Protein AF-A0A4Y8CEE2-F1 (afdb_monomer)

pLDDT: mean 83.98, std 9.26, range [46.22, 95.75]

Solvent-accessible surface area (backbone atoms only — not comparable to full-atom values): 12819 Å² total; per-residue (Å²): 62,92,46,40,30,38,37,31,45,81,50,67,65,62,49,52,54,50,45,51,55,36,42,66,66,43,27,55,68,49,82,31,72,54,92,86,67,70,72,84,79,32,76,42,40,39,34,32,55,91,75,61,50,78,82,62,57,81,79,54,93,55,35,34,31,39,72,67,84,53,85,88,42,94,45,59,50,41,51,78,80,48,69,69,61,51,50,54,51,48,37,63,49,38,46,73,76,40,98,62,72,64,80,80,79,62,79,26,42,37,37,39,41,38,68,52,67,67,60,37,51,56,53,47,61,55,49,59,74,61,48,69,57,64,47,80,39,58,48,72,71,54,51,56,53,46,64,73,77,55,45,46,43,31,36,40,36,42,36,84,63,45,66,81,45,49,68,63,50,46,53,50,50,46,53,43,37,69,77,39,41,49,37,40,30,34,35,42,35,90,62,89,86,75,93,59,89,69,53,71,47,77,44,56,87,78,47,76,67,52,51,52,51,51,46,62,71,73,42,69,84,119

Radius of gyration: 19.68 Å; Cα contacts (8 Å, |Δi|>4): 332; chains: 1; bounding box: 45×29×60 Å

Structure (mmCIF, N/CA/C/O backbone):
data_AF-A0A4Y8CEE2-F1
#
_entry.id   AF-A0A4Y8CEE2-F1
#
loop_
_atom_site.group_PDB
_atom_site.id
_atom_site.type_symbol
_atom_site.label_atom_id
_atom_site.label_alt_id
_atom_site.label_comp_id
_atom_site.label_asym_id
_atom_site.label_entity_id
_atom_site.label_seq_id
_atom_site.pdbx_PDB_ins_code
_atom_site.Cartn_x
_atom_site.Cartn_y
_atom_site.Cartn_z
_atom_site.occupancy
_atom_site.B_iso_or_equiv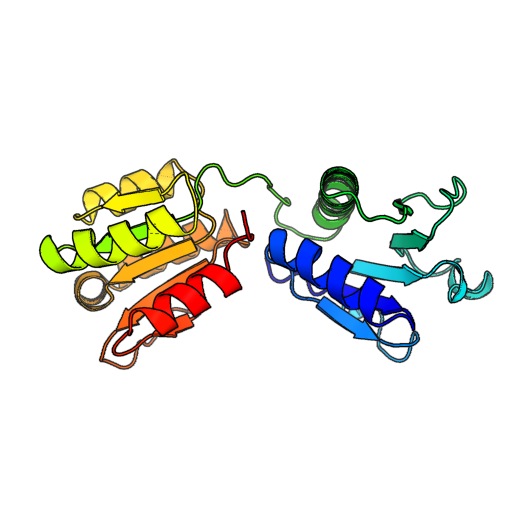
_atom_site.auth_seq_id
_atom_site.auth_comp_id
_atom_site.auth_asym_id
_atom_site.auth_atom_id
_atom_site.pdbx_PDB_model_num
ATOM 1 N N . PHE A 1 1 ? -4.029 0.197 -3.784 1.00 53.50 1 PHE A N 1
ATOM 2 C CA . PHE A 1 1 ? -3.940 0.382 -5.225 1.00 53.50 1 PHE A CA 1
ATOM 3 C C . PHE A 1 1 ? -3.221 -0.869 -5.577 1.00 53.50 1 PHE A C 1
ATOM 5 O O . PHE A 1 1 ? -2.096 -1.011 -5.126 1.00 53.50 1 PHE A O 1
ATOM 12 N N . GLU A 1 2 ? -3.891 -1.835 -6.175 1.00 58.94 2 GLU A N 1
ATOM 13 C CA . GLU A 1 2 ? -3.204 -3.071 -6.535 1.00 58.94 2 GLU A CA 1
ATOM 14 C C . GLU A 1 2 ? -2.571 -2.863 -7.907 1.00 58.94 2 GLU A C 1
ATOM 16 O O . GLU A 1 2 ? -2.932 -3.523 -8.871 1.00 58.94 2 GLU A O 1
ATOM 21 N N . ALA A 1 3 ? -1.663 -1.882 -8.023 1.00 73.12 3 ALA A N 1
ATOM 22 C CA . ALA A 1 3 ? -0.752 -1.932 -9.154 1.00 73.12 3 ALA A CA 1
ATOM 23 C C . ALA A 1 3 ? 0.302 -2.973 -8.850 1.00 73.12 3 ALA A C 1
ATOM 25 O O . ALA A 1 3 ? 1.091 -2.830 -7.918 1.00 73.12 3 ALA A O 1
ATOM 26 N N . SER A 1 4 ? 0.302 -3.991 -9.687 1.00 82.62 4 SER A N 1
ATOM 27 C CA . SER A 1 4 ? 1.410 -4.904 -9.868 1.00 82.62 4 SER A CA 1
ATOM 28 C C . SER A 1 4 ? 2.478 -4.234 -10.733 1.00 82.62 4 SER A C 1
ATOM 30 O O . SER A 1 4 ? 2.187 -3.688 -11.803 1.00 82.62 4 SER A O 1
ATOM 32 N N . VAL A 1 5 ? 3.728 -4.279 -10.278 1.00 90.88 5 VAL A N 1
ATOM 33 C CA . VAL A 1 5 ? 4.877 -3.781 -11.042 1.00 90.88 5 VAL A CA 1
ATOM 34 C C . VAL A 1 5 ? 5.891 -4.889 -11.275 1.00 90.88 5 VAL A C 1
ATOM 36 O O . VAL A 1 5 ? 6.297 -5.567 -10.337 1.00 90.88 5 VAL A O 1
ATOM 39 N N . ALA A 1 6 ? 6.357 -5.046 -12.511 1.00 94.12 6 ALA A N 1
ATOM 40 C CA . ALA A 1 6 ? 7.509 -5.894 -12.798 1.00 94.12 6 ALA A CA 1
ATOM 41 C C . ALA A 1 6 ? 8.791 -5.055 -12.841 1.00 94.12 6 ALA A C 1
ATOM 43 O O . ALA A 1 6 ? 8.820 -3.971 -13.427 1.00 94.12 6 ALA A O 1
ATOM 44 N N . ILE A 1 7 ? 9.870 -5.572 -12.257 1.00 95.75 7 ILE A N 1
ATOM 45 C CA . ILE A 1 7 ? 11.218 -5.010 -12.364 1.00 95.75 7 ILE A CA 1
ATOM 46 C C . ILE A 1 7 ? 12.087 -6.010 -13.120 1.00 95.75 7 ILE A C 1
ATOM 48 O O . ILE A 1 7 ? 12.342 -7.108 -12.638 1.00 95.75 7 ILE A O 1
ATOM 52 N N . VAL A 1 8 ? 12.561 -5.629 -14.301 1.00 94.81 8 VAL A N 1
ATOM 53 C CA . VAL A 1 8 ? 13.426 -6.443 -15.155 1.00 94.81 8 VAL A CA 1
ATOM 54 C C . VAL A 1 8 ? 14.858 -5.937 -15.050 1.00 94.81 8 VAL A C 1
ATOM 56 O O . VAL A 1 8 ? 15.252 -4.971 -15.712 1.00 94.81 8 VAL A O 1
ATOM 59 N N . ASN A 1 9 ? 15.637 -6.588 -14.190 1.00 93.19 9 ASN A N 1
ATOM 60 C CA . ASN A 1 9 ? 17.033 -6.256 -13.931 1.00 93.19 9 ASN A CA 1
ATOM 61 C C . ASN A 1 9 ? 17.799 -7.478 -13.422 1.00 93.19 9 ASN A C 1
ATOM 63 O O . ASN A 1 9 ? 17.280 -8.274 -12.637 1.00 93.19 9 ASN A O 1
ATOM 67 N N . ASN A 1 10 ? 19.064 -7.584 -13.813 1.00 91.69 10 ASN A N 1
ATOM 68 C CA . ASN A 1 10 ? 19.964 -8.625 -13.330 1.00 91.69 10 ASN A CA 1
ATOM 69 C C . ASN A 1 10 ? 20.786 -8.203 -12.098 1.00 91.69 10 ASN A C 1
ATOM 71 O O . ASN A 1 10 ? 21.485 -9.046 -11.543 1.00 91.69 10 ASN A O 1
ATOM 75 N N . ASP A 1 11 ? 20.694 -6.942 -11.668 1.00 93.50 11 ASP A N 1
ATOM 76 C CA . ASP A 1 11 ? 21.342 -6.429 -10.459 1.00 93.50 11 ASP A CA 1
ATOM 77 C C . ASP A 1 11 ? 20.394 -6.497 -9.245 1.00 93.50 11 ASP A C 1
ATOM 79 O O . ASP A 1 11 ? 19.361 -5.824 -9.193 1.00 93.50 11 ASP A O 1
ATOM 83 N N . GLU A 1 12 ? 20.740 -7.331 -8.260 1.00 90.75 12 GLU A N 1
ATOM 84 C CA . GLU A 1 12 ? 19.928 -7.560 -7.056 1.00 90.75 12 GLU A CA 1
ATOM 85 C C . GLU A 1 12 ? 19.844 -6.334 -6.138 1.00 90.75 12 GLU A C 1
ATOM 87 O O . GLU A 1 12 ? 18.808 -6.110 -5.508 1.00 90.75 12 GLU A O 1
ATOM 92 N N . LEU A 1 13 ? 20.900 -5.517 -6.074 1.00 91.38 13 LEU A N 1
ATOM 93 C CA . LEU A 1 13 ? 20.919 -4.328 -5.227 1.00 91.38 13 LEU A CA 1
ATOM 94 C C . LEU A 1 13 ? 20.018 -3.243 -5.816 1.00 91.38 13 LEU A C 1
ATOM 96 O O . LEU A 1 13 ? 19.210 -2.655 -5.101 1.00 91.38 13 LEU A O 1
ATOM 100 N N . GLU A 1 14 ? 20.121 -2.997 -7.121 1.00 93.38 14 GLU A N 1
ATOM 101 C CA . GLU A 1 14 ? 19.227 -2.069 -7.815 1.00 93.38 14 GLU A CA 1
ATOM 102 C C . GLU A 1 14 ? 17.760 -2.527 -7.707 1.00 93.38 14 GLU A C 1
ATOM 104 O O . GLU A 1 14 ? 16.885 -1.704 -7.430 1.00 93.38 14 GLU A O 1
ATOM 109 N N . ASN A 1 15 ? 17.490 -3.833 -7.839 1.00 91.88 15 ASN A N 1
ATOM 110 C CA . ASN A 1 15 ? 16.158 -4.409 -7.616 1.00 91.88 15 ASN A CA 1
ATOM 111 C C . ASN A 1 15 ? 15.628 -4.109 -6.216 1.00 91.88 15 ASN A C 1
ATOM 113 O O . ASN A 1 15 ? 14.522 -3.591 -6.069 1.00 91.88 15 ASN A O 1
ATOM 117 N N . PHE A 1 16 ? 16.430 -4.389 -5.187 1.00 87.44 16 PHE A N 1
ATOM 118 C CA . PHE A 1 16 ? 16.059 -4.120 -3.803 1.00 87.44 16 PHE A CA 1
ATOM 119 C C . PHE A 1 16 ? 15.777 -2.631 -3.563 1.00 87.44 16 PHE A C 1
ATOM 121 O O . PHE A 1 16 ? 14.795 -2.283 -2.906 1.00 87.44 16 PHE A O 1
ATOM 128 N N . LEU A 1 17 ? 16.606 -1.733 -4.101 1.00 90.06 17 LEU A N 1
ATOM 129 C CA . LEU A 1 17 ? 16.419 -0.290 -3.945 1.00 90.06 17 LEU A CA 1
ATOM 130 C C . LEU A 1 17 ? 15.114 0.191 -4.592 1.00 90.06 17 LEU A C 1
ATOM 132 O O . LEU A 1 17 ? 14.348 0.913 -3.953 1.00 90.06 17 LEU A O 1
ATOM 136 N N . LEU A 1 18 ? 14.834 -0.233 -5.827 1.00 92.88 18 LEU A N 1
ATOM 137 C CA . LEU A 1 18 ? 13.609 0.156 -6.523 1.00 92.88 18 LEU A CA 1
ATOM 138 C C . LEU A 1 18 ? 12.364 -0.453 -5.871 1.00 92.88 18 LEU A C 1
ATOM 140 O O . LEU A 1 18 ? 11.386 0.259 -5.665 1.00 92.88 18 LEU A O 1
ATOM 144 N N . ALA A 1 19 ? 12.407 -1.728 -5.482 1.00 88.19 19 ALA A N 1
ATOM 145 C CA . ALA A 1 19 ? 11.302 -2.387 -4.788 1.00 88.19 19 ALA A CA 1
ATOM 146 C C . ALA A 1 19 ? 10.960 -1.688 -3.462 1.00 88.19 19 ALA A C 1
ATOM 148 O O . ALA A 1 19 ? 9.787 -1.475 -3.157 1.00 88.19 19 ALA A O 1
ATOM 149 N N . ASN A 1 20 ? 11.969 -1.252 -2.698 1.00 81.69 20 ASN A N 1
ATOM 150 C CA . ASN A 1 20 ? 11.743 -0.466 -1.482 1.00 81.69 20 ASN A CA 1
ATOM 151 C C . ASN A 1 20 ? 11.099 0.891 -1.777 1.00 81.69 20 ASN A C 1
ATOM 153 O O . ASN A 1 20 ? 10.208 1.324 -1.047 1.00 81.69 20 ASN A O 1
ATOM 157 N N . LEU A 1 21 ? 11.526 1.568 -2.844 1.00 85.06 21 LEU A N 1
ATOM 158 C CA . LEU A 1 21 ? 10.919 2.833 -3.247 1.00 85.06 21 LEU A CA 1
ATOM 159 C C . LEU A 1 21 ? 9.485 2.643 -3.758 1.00 85.06 21 LEU A C 1
ATOM 161 O O . LEU A 1 21 ? 8.624 3.451 -3.447 1.00 85.06 21 LEU A O 1
ATOM 165 N N . LEU A 1 22 ? 9.180 1.571 -4.486 1.00 86.12 22 LEU A N 1
ATOM 166 C CA . LEU A 1 22 ? 7.808 1.257 -4.897 1.00 86.12 22 LEU A CA 1
ATOM 167 C C . LEU A 1 22 ? 6.925 0.906 -3.691 1.00 86.12 22 LEU A C 1
ATOM 169 O O . LEU A 1 22 ? 5.801 1.397 -3.591 1.00 86.12 22 LEU A O 1
ATOM 173 N N . SER A 1 23 ? 7.467 0.176 -2.714 1.00 76.88 23 SER A N 1
ATOM 174 C CA . SER A 1 23 ? 6.804 -0.073 -1.429 1.00 76.88 23 SER A CA 1
ATOM 175 C C . SER A 1 23 ? 6.548 1.226 -0.650 1.00 76.88 23 SER A C 1
ATOM 177 O O . SER A 1 23 ? 5.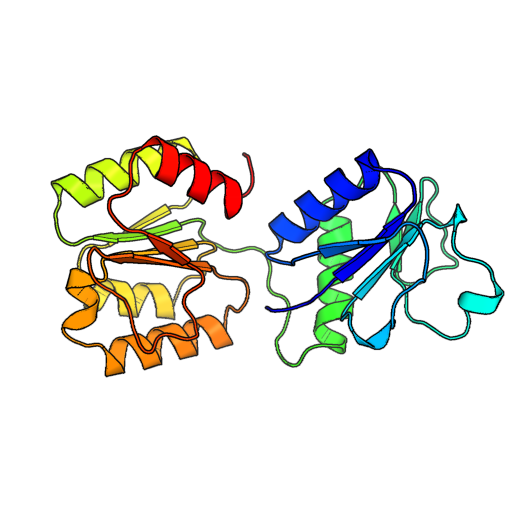495 1.386 -0.027 1.00 76.88 23 SER A O 1
ATOM 179 N N . TYR A 1 24 ? 7.421 2.241 -0.776 1.00 72.94 24 TYR A N 1
ATOM 180 C CA . TYR A 1 24 ? 7.115 3.589 -0.278 1.00 72.94 24 TYR A CA 1
ATOM 181 C C . TYR A 1 24 ? 5.778 4.101 -0.842 1.00 72.94 24 TYR A C 1
ATOM 183 O O . TYR A 1 24 ? 5.037 4.773 -0.132 1.00 72.94 24 TYR A O 1
ATOM 191 N N . PHE A 1 25 ? 5.424 3.761 -2.071 1.00 76.12 25 PHE A N 1
ATOM 192 C CA . PHE A 1 25 ? 4.168 4.163 -2.697 1.00 76.12 25 PHE A CA 1
ATOM 193 C C . PHE A 1 25 ? 3.031 3.141 -2.520 1.00 76.12 25 PHE A C 1
ATOM 195 O O . PHE A 1 25 ? 1.971 3.295 -3.124 1.00 76.12 25 PHE A O 1
ATOM 202 N N . GLY A 1 26 ? 3.222 2.114 -1.681 1.00 70.56 26 GLY A N 1
ATOM 203 C CA . GLY A 1 26 ? 2.242 1.046 -1.469 1.00 70.56 26 GLY A CA 1
ATOM 204 C C . GLY A 1 26 ? 2.026 0.186 -2.716 1.00 70.56 26 GLY A C 1
ATOM 205 O O . GLY A 1 26 ? 0.917 -0.292 -2.941 1.00 70.56 26 GLY A O 1
ATOM 206 N N . ILE A 1 27 ? 3.058 0.062 -3.555 1.00 80.38 27 ILE A N 1
ATOM 207 C CA . ILE A 1 27 ? 3.050 -0.709 -4.798 1.00 80.38 27 ILE A CA 1
ATOM 208 C C . ILE A 1 27 ? 3.899 -1.962 -4.592 1.00 80.38 27 ILE A C 1
ATOM 210 O O . ILE A 1 27 ? 5.089 -1.871 -4.278 1.00 80.38 27 ILE A O 1
ATOM 214 N N . GLU A 1 28 ? 3.293 -3.128 -4.794 1.00 80.62 28 GLU A N 1
ATOM 215 C CA . GLU A 1 28 ? 4.017 -4.395 -4.792 1.00 80.62 28 GLU A CA 1
ATOM 216 C C . GLU A 1 28 ? 4.752 -4.597 -6.116 1.00 80.62 28 GLU A C 1
ATOM 218 O O . GLU A 1 28 ? 4.279 -4.215 -7.191 1.00 80.62 28 GLU A O 1
ATOM 223 N N . SER A 1 29 ? 5.939 -5.199 -6.038 1.00 89.00 29 SER A N 1
ATOM 224 C CA . SER A 1 29 ? 6.763 -5.441 -7.216 1.00 89.00 29 SER A CA 1
ATOM 225 C C . SER A 1 29 ? 7.319 -6.856 -7.260 1.00 89.00 29 SER A C 1
ATOM 227 O O . SER A 1 29 ? 7.634 -7.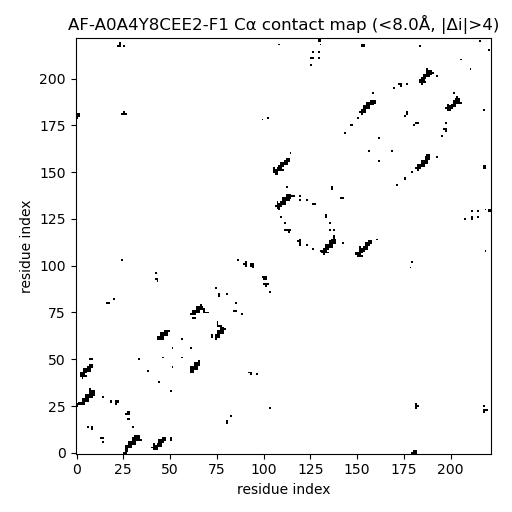455 -6.233 1.00 89.00 29 SER A O 1
ATOM 229 N N . THR A 1 30 ? 7.454 -7.385 -8.473 1.00 92.88 30 THR A N 1
ATOM 230 C CA . THR A 1 30 ? 8.049 -8.692 -8.756 1.00 92.88 30 THR A CA 1
ATOM 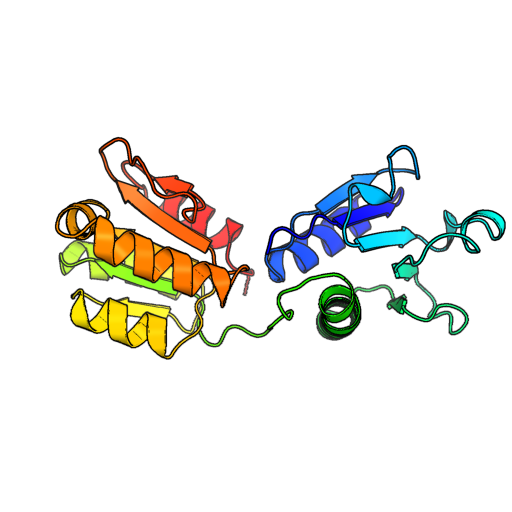231 C C . THR A 1 30 ? 9.295 -8.502 -9.611 1.00 92.88 30 THR A C 1
ATOM 233 O O . THR A 1 30 ? 9.265 -7.804 -10.623 1.00 92.88 30 THR A O 1
ATOM 236 N N . CYS A 1 31 ? 10.410 -9.104 -9.199 1.00 93.06 31 CYS A N 1
ATOM 237 C CA . CYS A 1 31 ? 11.689 -8.967 -9.891 1.00 93.06 31 CYS A CA 1
ATOM 238 C C . CYS A 1 31 ? 11.929 -10.141 -10.845 1.00 93.06 31 CYS A C 1
ATOM 240 O O . CYS A 1 31 ? 11.826 -11.302 -10.454 1.00 93.06 31 CYS A O 1
ATOM 242 N N . PHE A 1 32 ? 12.336 -9.831 -12.072 1.00 93.69 32 PHE A N 1
ATOM 243 C CA . PHE A 1 32 ? 12.700 -10.786 -13.109 1.00 93.69 32 PHE A CA 1
ATOM 244 C C . PHE A 1 32 ? 14.081 -10.448 -13.671 1.00 93.69 32 PHE A C 1
ATOM 246 O O . PHE A 1 32 ? 14.462 -9.285 -13.788 1.00 93.69 32 PHE A O 1
ATOM 253 N N . LYS A 1 33 ? 14.837 -11.468 -14.083 1.00 90.19 33 LYS A N 1
ATOM 254 C CA . LYS A 1 33 ? 16.143 -11.261 -14.738 1.00 90.19 33 LYS A CA 1
ATOM 255 C C . LYS A 1 33 ? 16.005 -10.872 -16.217 1.00 90.19 33 LYS A C 1
ATOM 257 O O . LYS A 1 33 ? 16.938 -10.325 -16.795 1.00 90.19 33 LYS A O 1
ATOM 262 N N . ASN A 1 34 ? 14.867 -11.189 -16.833 1.00 88.06 34 ASN A N 1
ATOM 263 C CA . ASN A 1 34 ? 14.542 -10.967 -18.242 1.00 88.06 34 ASN A CA 1
ATOM 264 C C . ASN A 1 34 ? 13.010 -10.935 -18.440 1.00 88.06 34 ASN A C 1
ATOM 266 O O . ASN A 1 34 ? 12.255 -11.159 -17.497 1.00 88.06 34 ASN A O 1
ATOM 270 N N . LEU A 1 35 ? 12.551 -10.674 -19.668 1.00 86.62 35 LEU A N 1
ATOM 271 C CA . LEU A 1 35 ? 11.130 -10.693 -20.049 1.00 86.62 35 LEU A CA 1
ATOM 272 C C . LEU A 1 35 ? 10.622 -12.136 -20.243 1.00 86.62 35 LEU A C 1
ATOM 274 O O . LEU A 1 35 ? 10.355 -12.563 -21.362 1.00 86.62 35 LEU A O 1
ATOM 278 N N . SER A 1 36 ? 10.556 -12.909 -19.159 1.00 85.56 36 SER A N 1
ATOM 279 C CA . SER A 1 36 ? 10.077 -14.306 -19.132 1.00 85.56 36 SER A CA 1
ATOM 280 C C . SER A 1 36 ? 8.647 -14.453 -18.590 1.00 85.56 36 SER A C 1
ATOM 282 O O . SER A 1 36 ? 8.277 -15.511 -18.088 1.00 85.56 36 SER A O 1
ATOM 284 N N . PHE A 1 37 ? 7.847 -13.394 -18.684 1.00 87.25 37 PHE A N 1
ATOM 285 C CA . PHE A 1 37 ? 6.488 -13.298 -18.149 1.00 87.25 37 PHE A CA 1
ATOM 286 C C . PHE A 1 37 ? 5.563 -12.607 -19.157 1.00 87.25 37 PHE A C 1
ATOM 288 O O . PHE A 1 37 ? 6.045 -11.980 -20.107 1.00 87.25 37 PHE A O 1
ATOM 295 N N . ASP A 1 38 ? 4.247 -12.706 -18.950 1.00 85.81 38 ASP A N 1
ATOM 296 C CA . ASP A 1 38 ? 3.291 -11.923 -19.730 1.00 85.81 38 ASP A CA 1
ATOM 297 C C . ASP A 1 38 ? 3.284 -10.479 -19.220 1.00 85.81 38 ASP A C 1
ATOM 299 O O . ASP A 1 38 ? 2.933 -10.177 -18.082 1.00 85.81 38 ASP A O 1
ATOM 303 N N . VAL A 1 39 ? 3.710 -9.565 -20.083 1.00 85.19 39 VAL A N 1
ATOM 304 C CA . VAL A 1 39 ? 3.760 -8.129 -19.799 1.00 85.19 39 VAL A CA 1
ATOM 305 C C . VAL A 1 39 ? 2.399 -7.534 -19.423 1.00 85.19 39 VAL A C 1
ATOM 307 O O . VAL A 1 39 ? 2.368 -6.507 -18.753 1.00 85.19 39 VAL A O 1
ATOM 310 N N . ASN A 1 40 ? 1.291 -8.165 -19.821 1.00 85.19 40 ASN A N 1
ATOM 311 C CA . ASN A 1 40 ? -0.058 -7.693 -19.512 1.00 85.19 40 ASN A CA 1
ATOM 312 C C . A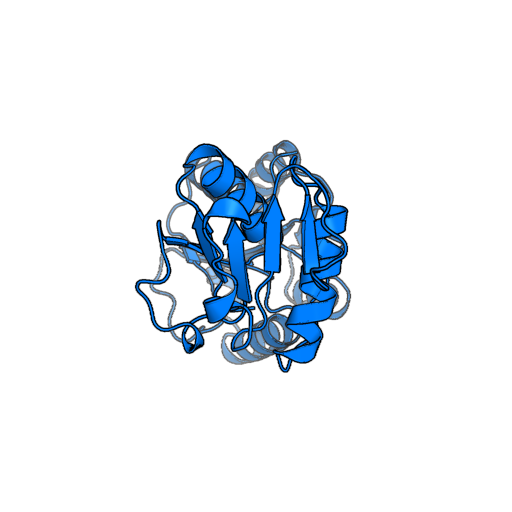SN A 1 40 ? -0.507 -8.032 -18.081 1.00 85.19 40 ASN A C 1
ATOM 314 O O . ASN A 1 40 ? -1.494 -7.467 -17.614 1.00 85.19 40 ASN A O 1
ATOM 318 N N . ASP A 1 41 ? 0.225 -8.894 -17.365 1.00 87.12 41 ASP A N 1
ATOM 319 C CA . ASP A 1 41 ? -0.044 -9.212 -15.952 1.00 87.12 41 ASP A CA 1
ATOM 320 C C . ASP A 1 41 ? 0.338 -8.052 -15.009 1.00 87.12 41 ASP A C 1
ATOM 322 O O . ASP A 1 41 ? 0.002 -8.037 -13.817 1.00 87.12 41 ASP A O 1
ATOM 326 N N . PHE A 1 42 ? 1.063 -7.062 -15.533 1.00 88.44 42 PHE A N 1
ATOM 327 C CA . PHE A 1 42 ? 1.610 -5.952 -14.770 1.00 88.44 42 PHE A CA 1
ATOM 328 C C . PHE A 1 42 ? 1.101 -4.612 -15.284 1.00 88.44 42 PHE A C 1
ATOM 330 O O . PHE A 1 42 ? 1.025 -4.360 -16.482 1.00 88.44 42 PHE A O 1
ATOM 337 N N . HIS A 1 43 ? 0.809 -3.707 -14.352 1.00 87.94 43 HIS A N 1
ATOM 338 C CA . HIS A 1 43 ? 0.380 -2.351 -14.683 1.00 87.94 43 HIS A CA 1
ATOM 339 C C . HIS A 1 43 ? 1.548 -1.501 -15.180 1.00 87.94 43 HIS A C 1
ATOM 341 O O . HIS A 1 43 ? 1.376 -0.656 -16.055 1.00 87.94 43 HIS A O 1
ATOM 347 N N . LEU A 1 44 ? 2.737 -1.706 -14.602 1.00 91.31 44 LEU A N 1
ATOM 348 C CA . LEU A 1 44 ? 3.972 -1.042 -15.009 1.00 91.31 44 LEU A CA 1
ATOM 349 C C . LEU A 1 44 ? 5.117 -2.043 -15.077 1.00 91.31 44 LEU A C 1
ATOM 351 O O . LEU A 1 44 ? 5.199 -2.979 -14.281 1.00 91.31 44 LEU A O 1
ATOM 355 N N . ILE A 1 45 ? 6.054 -1.783 -15.982 1.00 93.12 45 ILE A N 1
ATOM 356 C CA . ILE A 1 45 ? 7.259 -2.591 -16.138 1.00 93.12 45 ILE A CA 1
ATOM 357 C C . ILE A 1 45 ? 8.460 -1.654 -16.169 1.00 93.12 45 ILE A C 1
ATOM 359 O O . ILE A 1 45 ? 8.596 -0.829 -17.075 1.00 93.12 45 ILE A O 1
ATOM 363 N N . PHE A 1 46 ? 9.327 -1.794 -15.169 1.00 94.50 46 PHE A N 1
ATOM 364 C CA . PHE A 1 46 ? 10.645 -1.176 -15.140 1.00 94.50 46 PHE A CA 1
ATOM 365 C C . PHE A 1 46 ? 11.640 -2.118 -15.804 1.00 94.50 46 PHE A C 1
ATOM 367 O O . PHE A 1 46 ? 11.684 -3.296 -15.464 1.00 94.50 46 PHE A O 1
ATOM 374 N N . ILE A 1 47 ? 12.463 -1.625 -16.724 1.00 93.38 47 ILE A N 1
ATOM 375 C CA . ILE A 1 47 ? 13.471 -2.444 -17.403 1.00 93.38 47 ILE A CA 1
ATOM 376 C C . ILE A 1 47 ? 14.815 -1.736 -17.462 1.00 93.38 47 ILE A C 1
ATOM 378 O O . ILE A 1 47 ? 14.907 -0.552 -17.797 1.00 93.38 47 ILE A O 1
ATOM 382 N N . LYS A 1 48 ? 15.881 -2.471 -17.140 1.00 92.69 48 LYS A N 1
ATOM 383 C CA . LYS A 1 48 ? 17.247 -1.969 -17.264 1.00 92.69 48 LYS A CA 1
ATOM 384 C C . LYS A 1 48 ? 17.576 -1.685 -18.730 1.00 92.69 48 LYS A C 1
ATOM 386 O O . LYS A 1 48 ? 17.413 -2.554 -19.586 1.00 92.69 48 LYS A O 1
ATOM 391 N N . ASP A 1 49 ? 18.107 -0.498 -18.998 1.00 88.31 49 ASP A N 1
ATOM 392 C CA . ASP A 1 49 ? 18.551 -0.037 -20.317 1.00 88.31 49 ASP A CA 1
ATOM 393 C C . ASP A 1 49 ? 19.413 -1.064 -21.069 1.00 88.31 49 ASP A C 1
ATOM 395 O O . ASP A 1 49 ? 19.198 -1.300 -22.253 1.00 88.31 49 ASP A O 1
ATOM 399 N N . LYS A 1 50 ? 20.334 -1.732 -20.371 1.00 86.38 50 LYS A N 1
ATOM 400 C CA . LYS A 1 50 ? 21.219 -2.768 -20.928 1.00 86.38 50 LYS A CA 1
ATOM 401 C C . LYS A 1 50 ? 20.522 -4.072 -21.328 1.00 86.38 50 LYS A C 1
ATOM 403 O O . LYS A 1 50 ? 21.109 -4.851 -22.071 1.00 86.38 50 LYS A O 1
ATOM 408 N N . ILE A 1 51 ? 19.332 -4.347 -20.797 1.00 84.75 51 ILE A N 1
ATOM 409 C CA . ILE A 1 51 ? 18.552 -5.561 -21.097 1.00 84.75 51 ILE A CA 1
ATOM 410 C C . ILE A 1 51 ? 17.597 -5.305 -22.271 1.00 84.75 51 ILE A C 1
ATOM 412 O O . ILE A 1 51 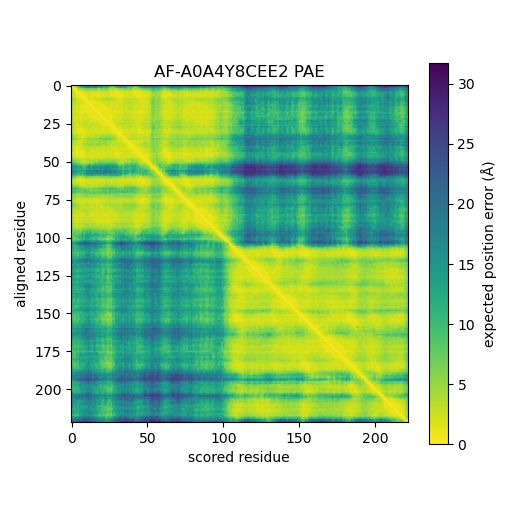? 17.196 -6.232 -22.976 1.00 84.75 51 ILE A O 1
ATOM 416 N N . LEU A 1 52 ? 17.231 -4.043 -22.495 1.00 81.12 52 LEU A N 1
ATOM 417 C CA . LEU A 1 52 ? 16.274 -3.662 -23.517 1.00 81.12 52 LEU A CA 1
ATOM 418 C C . LEU A 1 52 ? 16.918 -3.654 -24.913 1.00 81.12 52 LEU A C 1
ATOM 420 O O . LEU A 1 52 ? 17.654 -2.738 -25.273 1.00 81.12 52 LEU A O 1
ATOM 424 N N . ASN A 1 53 ? 16.573 -4.645 -25.734 1.00 70.38 53 ASN A N 1
ATOM 425 C CA . ASN A 1 53 ? 16.918 -4.659 -27.158 1.00 70.38 53 ASN A CA 1
ATOM 426 C C . ASN A 1 53 ? 15.969 -3.756 -27.971 1.00 70.38 53 ASN A C 1
ATOM 428 O O . ASN A 1 53 ? 14.772 -3.684 -27.688 1.00 70.38 53 ASN A O 1
ATOM 432 N N . GLU A 1 54 ? 16.463 -3.125 -29.043 1.00 60.97 54 GLU A N 1
ATOM 433 C CA . GLU A 1 54 ? 15.676 -2.194 -29.878 1.00 60.97 54 GLU A CA 1
ATOM 434 C C . GLU A 1 54 ? 14.396 -2.811 -30.470 1.00 60.97 54 GLU A C 1
ATOM 436 O O . GLU A 1 54 ? 13.385 -2.126 -30.605 1.00 60.97 54 GLU A O 1
ATOM 441 N N . ASN A 1 55 ? 14.400 -4.115 -30.765 1.00 55.78 55 ASN A N 1
ATOM 442 C CA . ASN A 1 55 ? 13.231 -4.818 -31.311 1.00 55.78 55 ASN A CA 1
ATOM 443 C C . ASN A 1 55 ? 12.085 -4.967 -30.298 1.00 55.78 55 ASN A C 1
ATOM 445 O O . ASN A 1 55 ? 10.921 -4.974 -30.682 1.00 55.78 55 ASN A O 1
ATOM 449 N N . VAL A 1 56 ? 12.405 -5.054 -29.007 1.00 64.31 56 VAL A N 1
ATOM 450 C CA . VAL A 1 56 ? 11.425 -5.168 -27.915 1.00 64.31 56 VAL A CA 1
ATOM 451 C C . VAL A 1 56 ? 10.762 -3.809 -27.634 1.00 64.31 56 VAL A C 1
ATOM 453 O O . VAL A 1 56 ? 9.597 -3.729 -27.253 1.00 64.31 56 VAL A O 1
ATOM 456 N N . LYS A 1 57 ? 11.499 -2.728 -27.893 1.00 60.22 57 LYS A N 1
ATOM 457 C CA . LYS A 1 57 ? 11.141 -1.334 -27.610 1.00 60.22 57 LYS A CA 1
ATOM 458 C C . LYS A 1 57 ? 9.937 -0.813 -28.401 1.00 60.22 57 LYS A C 1
ATOM 460 O O . LYS A 1 57 ? 9.274 0.108 -27.946 1.00 60.22 57 LYS A O 1
ATOM 465 N N . LYS A 1 58 ? 9.655 -1.375 -29.582 1.00 57.50 58 LYS A N 1
ATOM 466 C CA . LYS A 1 58 ? 8.572 -0.894 -30.463 1.00 57.50 58 LYS A CA 1
ATOM 467 C C . LYS A 1 58 ? 7.170 -1.305 -30.013 1.00 57.50 58 LYS A C 1
ATOM 469 O O . LYS A 1 58 ? 6.207 -0.709 -30.480 1.00 57.50 58 LYS A O 1
ATOM 474 N N . ASN A 1 59 ? 7.061 -2.292 -29.125 1.00 61.84 59 ASN A N 1
ATOM 475 C CA . ASN A 1 59 ? 5.780 -2.931 -28.829 1.00 61.84 59 ASN A CA 1
ATOM 476 C C . ASN A 1 59 ? 5.258 -2.650 -27.416 1.00 61.84 59 ASN A C 1
ATOM 478 O O . ASN A 1 59 ? 4.099 -2.954 -27.150 1.00 61.84 59 ASN A O 1
ATOM 482 N N . TYR A 1 60 ? 6.072 -2.079 -26.522 1.00 69.62 60 TYR A N 1
ATOM 483 C CA . TYR A 1 60 ? 5.713 -1.959 -25.110 1.00 69.62 60 TYR A CA 1
ATOM 484 C C . TYR A 1 60 ? 6.108 -0.620 -24.494 1.00 69.62 60 TYR A C 1
ATOM 486 O O . TYR A 1 60 ? 7.192 -0.090 -24.735 1.00 69.62 60 TYR A O 1
ATOM 494 N N . ASP A 1 61 ? 5.226 -0.112 -23.637 1.00 80.75 61 ASP A N 1
ATOM 495 C CA . ASP A 1 61 ? 5.340 1.191 -22.987 1.00 80.75 61 ASP A CA 1
ATOM 496 C C . ASP A 1 61 ? 6.106 1.112 -21.648 1.00 80.75 61 ASP A C 1
ATOM 498 O O . ASP A 1 61 ? 5.593 1.418 -20.567 1.00 80.75 61 ASP A O 1
ATOM 502 N N . PHE A 1 62 ? 7.356 0.649 -21.707 1.00 89.50 62 PHE A N 1
ATOM 503 C CA . PHE A 1 62 ? 8.186 0.418 -20.522 1.00 89.50 62 PHE A CA 1
ATOM 504 C C . PHE A 1 62 ? 8.713 1.699 -19.865 1.00 89.50 62 PHE A C 1
ATOM 506 O O . PHE A 1 62 ? 8.941 2.718 -20.516 1.00 89.50 62 PHE A O 1
ATOM 513 N N . ILE A 1 63 ? 8.989 1.611 -18.561 1.00 92.69 63 ILE A N 1
ATOM 514 C CA . ILE A 1 63 ? 9.792 2.594 -17.831 1.00 92.69 63 ILE A CA 1
ATOM 515 C C . ILE A 1 63 ? 11.239 2.110 -17.860 1.00 92.69 63 ILE A C 1
ATOM 517 O O . ILE A 1 63 ? 11.570 1.060 -17.310 1.00 92.69 63 ILE A O 1
ATOM 521 N N . VAL A 1 64 ? 12.121 2.856 -18.510 1.00 92.38 64 VAL A N 1
ATOM 522 C CA . VAL A 1 64 ? 13.518 2.436 -18.662 1.00 92.38 64 VAL A CA 1
ATOM 523 C C . VAL A 1 64 ? 14.352 2.998 -17.525 1.00 92.38 64 VAL A C 1
ATOM 525 O O . VAL A 1 64 ? 14.177 4.147 -17.137 1.00 92.38 64 VAL A O 1
ATOM 528 N N . MET A 1 65 ? 15.270 2.203 -16.983 1.00 93.62 65 MET A N 1
ATOM 529 C CA . MET A 1 65 ? 16.175 2.649 -15.926 1.00 93.62 65 MET A CA 1
ATOM 530 C C . MET A 1 65 ? 17.640 2.423 -16.281 1.00 93.62 65 MET A C 1
ATOM 532 O O . MET A 1 65 ? 17.995 1.417 -16.892 1.00 93.62 65 MET A O 1
ATOM 536 N N . GLY A 1 66 ? 18.511 3.347 -15.878 1.00 91.44 66 GLY A N 1
ATOM 537 C CA . GLY A 1 66 ? 19.929 3.305 -16.232 1.00 91.44 66 GLY A CA 1
ATOM 538 C C . GLY A 1 66 ? 20.745 4.413 -15.575 1.00 91.44 66 GLY A C 1
ATOM 539 O O . GLY A 1 66 ? 20.206 5.308 -14.934 1.00 91.44 66 GLY A O 1
ATOM 540 N N . ARG A 1 67 ? 22.075 4.350 -15.705 1.00 89.12 67 ARG A N 1
ATOM 541 C CA . ARG A 1 67 ? 22.985 5.326 -15.063 1.00 89.12 67 ARG A CA 1
ATOM 542 C C . ARG A 1 67 ? 23.018 6.675 -15.767 1.00 89.12 67 ARG A C 1
ATOM 544 O O . ARG A 1 67 ? 23.206 7.700 -15.127 1.00 89.12 67 ARG A O 1
ATOM 551 N N . HIS A 1 68 ? 22.869 6.671 -17.085 1.00 85.88 68 HIS A N 1
ATOM 552 C CA . HIS A 1 68 ? 22.936 7.880 -17.889 1.00 85.88 68 HIS A CA 1
ATOM 553 C C . HIS A 1 68 ? 21.556 8.165 -18.444 1.00 85.88 68 HIS A C 1
ATOM 555 O O . HIS A 1 68 ? 21.004 7.339 -19.172 1.00 85.88 68 HIS A O 1
ATOM 561 N N . LYS A 1 69 ? 21.010 9.332 -18.090 1.00 81.44 69 LYS A N 1
ATOM 562 C CA . LYS A 1 69 ? 19.723 9.787 -18.604 1.00 81.44 69 LYS A CA 1
ATOM 563 C C . LYS A 1 69 ? 19.735 9.718 -20.125 1.00 81.44 69 LYS A C 1
ATOM 565 O O . LYS A 1 69 ? 20.589 10.320 -20.771 1.00 81.44 69 LYS A O 1
ATOM 570 N N . ASN A 1 70 ? 18.779 8.990 -20.682 1.00 79.81 70 ASN A N 1
ATOM 571 C CA . ASN A 1 70 ? 18.639 8.845 -22.117 1.00 79.81 70 ASN A CA 1
ATOM 572 C C . ASN A 1 70 ? 17.296 9.441 -22.547 1.00 79.81 70 ASN A C 1
ATOM 574 O O . ASN A 1 70 ? 16.236 8.901 -22.242 1.00 79.81 70 ASN A O 1
ATOM 578 N N . THR A 1 71 ? 17.364 10.573 -23.249 1.00 78.88 71 THR A N 1
ATOM 579 C CA . THR A 1 71 ? 16.203 11.355 -23.704 1.00 78.88 71 THR A CA 1
ATOM 580 C C . THR A 1 71 ? 15.392 10.669 -24.795 1.00 78.88 71 THR A C 1
ATOM 582 O O . THR A 1 71 ? 14.310 11.134 -25.131 1.00 78.88 71 THR A O 1
ATOM 585 N N . HIS A 1 72 ? 15.890 9.561 -25.344 1.00 80.19 72 HIS A N 1
ATOM 586 C CA . HIS A 1 72 ? 15.137 8.745 -26.284 1.00 80.19 72 HIS A CA 1
ATOM 587 C C . HIS A 1 72 ? 13.943 8.040 -25.618 1.00 80.19 72 HIS A C 1
ATOM 589 O O . HIS A 1 72 ? 13.011 7.638 -26.307 1.00 80.19 72 HIS A O 1
ATOM 595 N N . TYR A 1 73 ? 13.967 7.853 -24.297 1.00 81.44 73 TYR A N 1
ATOM 596 C CA . TYR A 1 73 ? 12.876 7.218 -23.561 1.00 81.44 73 TYR A CA 1
ATOM 597 C C . TYR A 1 73 ? 11.988 8.281 -22.913 1.00 81.44 73 TYR A C 1
ATOM 599 O O . TYR A 1 73 ? 12.488 9.127 -22.174 1.00 81.44 73 TYR A O 1
ATOM 607 N N . GLU A 1 74 ? 10.675 8.208 -23.157 1.00 82.94 74 GLU A N 1
ATOM 608 C CA . GLU A 1 74 ? 9.689 9.117 -22.548 1.00 82.94 74 GLU A CA 1
ATOM 609 C C . GLU A 1 74 ? 9.726 9.029 -21.016 1.00 82.94 74 GLU A C 1
ATOM 611 O O . GLU A 1 74 ? 9.762 10.045 -20.323 1.00 82.94 74 GLU A O 1
ATOM 616 N N . TYR A 1 75 ? 9.796 7.803 -20.490 1.00 88.75 75 TYR A N 1
ATOM 617 C CA . TYR A 1 75 ? 9.885 7.529 -19.062 1.00 88.75 75 TYR A CA 1
ATOM 618 C C . TYR A 1 75 ? 11.224 6.870 -18.744 1.00 88.75 75 TYR A C 1
ATOM 620 O O . TYR A 1 75 ? 11.397 5.663 -18.927 1.00 88.75 75 TYR A O 1
ATOM 628 N N . PHE A 1 76 ? 12.173 7.683 -18.272 1.00 90.56 76 PHE A N 1
ATOM 629 C CA . PHE A 1 76 ? 13.499 7.230 -17.866 1.00 90.56 76 PHE A CA 1
ATOM 630 C C . PHE A 1 76 ? 13.768 7.531 -16.392 1.00 90.56 76 PHE A C 1
ATOM 632 O O . PHE A 1 76 ? 13.766 8.694 -15.986 1.00 90.56 76 PHE A O 1
ATOM 639 N N . LEU A 1 77 ? 14.063 6.496 -15.610 1.00 93.25 77 LEU A N 1
ATOM 640 C CA . LEU A 1 77 ? 14.470 6.609 -14.215 1.00 93.25 77 LEU A CA 1
ATOM 641 C C . LEU A 1 77 ? 15.997 6.483 -14.106 1.00 93.25 77 LEU A C 1
ATOM 643 O O . LEU A 1 77 ? 16.579 5.426 -14.360 1.00 93.25 77 LEU A O 1
ATOM 647 N N . THR A 1 78 ? 16.659 7.578 -13.736 1.00 92.25 78 THR A N 1
ATOM 648 C CA . THR A 1 78 ? 18.126 7.610 -13.638 1.00 92.25 78 THR A CA 1
ATOM 649 C C . THR A 1 78 ? 18.588 7.011 -12.308 1.00 92.25 78 THR A C 1
ATOM 651 O O . THR A 1 78 ? 17.918 7.157 -11.291 1.00 92.25 78 THR A O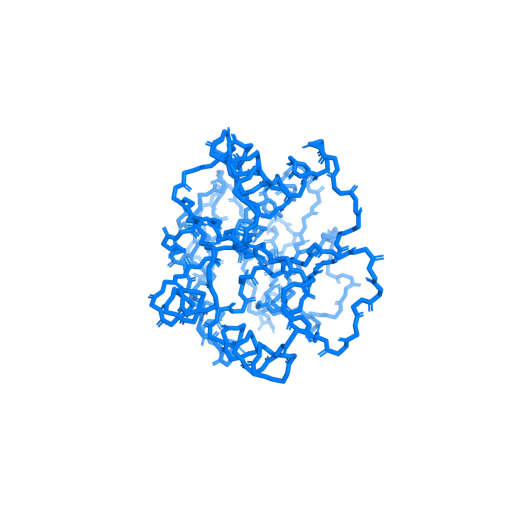 1
ATOM 654 N N . LEU A 1 79 ? 19.727 6.317 -12.318 1.00 88.31 79 LEU A N 1
ATOM 655 C CA . LEU A 1 79 ? 20.425 5.851 -11.119 1.00 88.31 79 LEU A CA 1
ATOM 656 C C . LEU A 1 79 ? 21.449 6.901 -10.646 1.00 88.31 79 LEU A C 1
ATOM 658 O O . LEU A 1 79 ? 22.218 7.380 -11.484 1.00 88.31 79 LEU A O 1
ATOM 662 N N . PRO A 1 80 ? 21.548 7.193 -9.333 1.00 88.75 80 PRO A N 1
ATOM 663 C CA . PRO A 1 80 ? 20.772 6.604 -8.236 1.00 88.75 80 PRO A CA 1
ATOM 664 C C . PRO A 1 80 ? 19.307 7.061 -8.246 1.00 88.75 80 PRO A C 1
ATOM 666 O O . PRO A 1 80 ? 19.001 8.162 -8.684 1.00 88.75 80 PRO A O 1
ATOM 669 N N . PHE A 1 81 ? 18.406 6.200 -7.768 1.00 89.56 81 PHE A N 1
ATOM 670 C CA . PHE A 1 81 ? 16.972 6.471 -7.817 1.00 89.56 81 PHE A CA 1
ATOM 671 C C . PHE A 1 81 ? 16.577 7.625 -6.896 1.00 89.56 81 PHE A C 1
ATOM 673 O O . PHE A 1 81 ? 16.691 7.523 -5.673 1.00 89.56 81 PHE A O 1
ATOM 680 N N . GLU A 1 82 ? 16.034 8.689 -7.481 1.00 86.75 82 GLU A N 1
ATOM 681 C CA . GLU A 1 82 ? 15.411 9.766 -6.725 1.00 86.75 82 GLU A CA 1
ATOM 682 C C . GLU A 1 82 ? 13.911 9.522 -6.564 1.00 86.75 82 GLU A C 1
ATOM 684 O O . GLU A 1 82 ? 13.177 9.277 -7.524 1.00 86.75 82 GLU A O 1
ATOM 689 N N . LYS A 1 83 ? 13.431 9.636 -5.322 1.00 83.56 83 LYS A N 1
ATOM 690 C CA . LYS A 1 83 ? 12.019 9.427 -4.983 1.00 83.56 83 LYS A CA 1
ATOM 691 C C . LYS A 1 83 ? 11.081 10.325 -5.797 1.00 83.56 83 LYS A C 1
ATOM 693 O O . LYS A 1 83 ? 10.039 9.856 -6.238 1.00 83.56 83 LYS A O 1
ATOM 698 N N . LYS A 1 84 ? 11.450 11.595 -5.992 1.00 84.44 84 LYS A N 1
ATOM 699 C CA . LYS A 1 84 ? 10.636 12.581 -6.717 1.00 84.44 84 LYS A CA 1
ATOM 700 C C . LYS A 1 84 ? 10.496 12.229 -8.201 1.00 84.44 84 LYS A C 1
ATOM 702 O O . LYS A 1 84 ? 9.420 12.389 -8.770 1.00 84.44 84 LYS A O 1
ATOM 707 N N . ASP A 1 85 ? 11.562 11.721 -8.813 1.00 88.25 85 ASP A N 1
ATOM 708 C CA . ASP A 1 85 ? 11.535 11.279 -10.208 1.00 88.25 85 ASP A CA 1
ATOM 709 C C . ASP A 1 85 ? 10.633 10.057 -10.377 1.00 88.25 85 ASP A C 1
ATOM 711 O O . ASP A 1 85 ? 9.793 10.027 -11.278 1.00 88.25 85 ASP A O 1
ATOM 715 N N . LEU A 1 86 ? 10.750 9.085 -9.467 1.00 89.50 86 LEU A N 1
ATOM 716 C CA . LEU A 1 86 ? 9.867 7.924 -9.452 1.00 89.50 86 LEU A CA 1
ATOM 717 C C . LEU A 1 86 ? 8.404 8.335 -9.236 1.00 89.50 86 LEU A C 1
ATOM 719 O O . LEU A 1 86 ? 7.540 7.879 -9.975 1.00 89.50 86 LEU A O 1
ATOM 723 N N . GLU A 1 87 ? 8.127 9.226 -8.284 1.00 87.12 87 GLU A N 1
ATOM 724 C CA . GLU A 1 87 ? 6.781 9.743 -8.010 1.00 87.12 87 GLU A CA 1
ATOM 725 C C . GLU A 1 87 ? 6.138 10.370 -9.254 1.00 87.12 87 GLU A C 1
ATOM 727 O O . GLU A 1 87 ? 5.013 10.020 -9.607 1.00 87.12 87 GLU A O 1
ATOM 732 N N . ASN A 1 88 ? 6.874 11.222 -9.974 1.00 86.62 88 ASN A N 1
ATOM 733 C CA . ASN A 1 88 ? 6.392 11.844 -11.209 1.00 86.62 88 ASN A CA 1
ATOM 734 C C . ASN A 1 88 ? 6.088 10.806 -12.300 1.00 86.62 88 ASN A C 1
ATOM 736 O O . ASN A 1 88 ? 5.084 10.915 -13.007 1.00 86.62 88 ASN A O 1
ATOM 740 N N . ILE A 1 89 ? 6.955 9.800 -12.463 1.00 89.56 89 ILE A N 1
ATOM 741 C CA . ILE A 1 89 ? 6.742 8.724 -13.439 1.00 89.56 89 ILE A CA 1
ATOM 742 C C . ILE A 1 89 ? 5.498 7.911 -13.066 1.00 89.56 89 ILE A C 1
ATOM 744 O O . ILE A 1 89 ? 4.650 7.672 -13.926 1.00 89.56 89 ILE A O 1
ATOM 748 N N . LEU A 1 90 ? 5.374 7.521 -11.794 1.00 88.19 90 LEU A N 1
ATOM 749 C CA . LEU A 1 90 ? 4.234 6.764 -11.284 1.00 88.19 90 LEU A CA 1
ATOM 750 C C . LEU A 1 90 ? 2.932 7.534 -11.485 1.00 88.19 90 LEU A C 1
ATOM 752 O O . LEU A 1 90 ? 1.997 6.973 -12.045 1.00 88.19 90 LEU A O 1
ATOM 756 N N . GLN A 1 91 ? 2.885 8.816 -11.117 1.00 84.25 91 GLN A N 1
ATOM 757 C CA . GLN A 1 91 ? 1.694 9.644 -11.292 1.00 84.25 91 GLN A CA 1
ATOM 758 C C . GLN A 1 91 ? 1.280 9.730 -12.765 1.00 84.25 91 GLN A C 1
ATOM 760 O O . GLN A 1 91 ? 0.133 9.459 -13.102 1.00 84.25 91 GLN A O 1
ATOM 765 N N . ASN A 1 92 ? 2.228 10.003 -13.664 1.00 84.31 92 ASN A N 1
ATOM 766 C CA . ASN A 1 92 ? 1.940 10.128 -15.093 1.00 84.31 92 ASN A CA 1
ATOM 767 C C . ASN A 1 92 ? 1.477 8.821 -15.748 1.00 84.31 92 ASN A C 1
ATOM 769 O O . ASN A 1 92 ? 0.651 8.854 -16.660 1.00 84.31 92 ASN A O 1
ATOM 773 N N . LYS A 1 93 ? 2.044 7.682 -15.344 1.00 86.50 93 LYS A N 1
ATOM 774 C CA . LYS A 1 93 ? 1.724 6.378 -15.934 1.00 86.50 93 LYS A CA 1
ATOM 775 C C . LYS A 1 93 ? 0.454 5.785 -15.340 1.00 86.50 93 LYS A C 1
ATOM 777 O O . LYS A 1 93 ? -0.435 5.373 -16.078 1.00 86.50 93 LYS A O 1
ATOM 782 N N . LEU A 1 94 ? 0.347 5.761 -14.017 1.00 82.38 94 LEU A N 1
ATOM 783 C CA . LEU A 1 94 ? -0.775 5.133 -13.327 1.00 82.38 94 LEU A CA 1
ATOM 784 C C . LEU A 1 94 ? -2.074 5.911 -13.521 1.00 82.38 94 LEU A C 1
ATOM 786 O O . LEU A 1 94 ? -3.112 5.279 -13.666 1.00 82.38 94 LEU A O 1
ATOM 790 N N . ASP A 1 95 ? -2.029 7.243 -13.634 1.00 78.56 95 ASP A N 1
ATOM 791 C CA . ASP A 1 95 ? -3.228 8.032 -13.955 1.00 78.56 95 ASP A CA 1
ATOM 792 C C . ASP A 1 95 ? -3.782 7.731 -15.359 1.00 78.56 95 ASP A C 1
ATOM 794 O O . ASP A 1 95 ? -4.966 7.952 -15.607 1.00 78.56 95 ASP A O 1
ATOM 798 N N . LYS A 1 96 ? -2.944 7.237 -16.285 1.00 78.56 96 LYS A N 1
ATOM 799 C CA . LYS A 1 96 ? -3.364 6.822 -17.636 1.00 78.56 96 LYS A CA 1
ATOM 800 C C . LYS A 1 96 ? -3.886 5.385 -17.669 1.00 78.56 96 LYS A C 1
ATOM 802 O O . LYS A 1 96 ? -4.781 5.086 -18.453 1.00 78.56 96 LYS A O 1
ATOM 807 N N . VAL A 1 97 ? -3.294 4.499 -16.867 1.00 73.44 97 VAL A N 1
ATOM 808 C CA . VAL A 1 97 ? -3.562 3.051 -16.904 1.00 73.44 97 VAL A CA 1
ATOM 809 C C . VAL A 1 97 ? -4.695 2.656 -15.954 1.00 73.44 97 VAL A C 1
ATOM 811 O O . VAL A 1 97 ? -5.451 1.731 -16.242 1.00 73.44 97 VAL A O 1
ATOM 814 N N . CYS A 1 98 ? -4.848 3.351 -14.829 1.00 65.94 98 CYS A N 1
ATOM 815 C CA . CYS A 1 98 ? -5.754 2.952 -13.761 1.00 65.94 98 CYS A CA 1
ATOM 816 C C . CYS A 1 98 ? -6.946 3.903 -13.620 1.00 65.94 98 CYS A C 1
ATOM 818 O O . CYS A 1 98 ? -6.849 5.110 -13.812 1.00 65.94 98 CYS A O 1
ATOM 820 N N . THR A 1 99 ? -8.093 3.357 -13.207 1.00 61.03 99 THR A N 1
ATOM 821 C CA . THR A 1 99 ? -9.336 4.127 -13.006 1.00 61.03 99 THR A CA 1
ATOM 822 C C . THR A 1 99 ? -9.238 5.134 -11.852 1.00 61.03 99 THR A C 1
ATOM 824 O O . THR A 1 99 ? -9.956 6.132 -11.829 1.00 61.03 99 THR A O 1
ATOM 827 N N . LEU A 1 100 ? -8.362 4.877 -10.876 1.00 60.84 100 LEU A N 1
ATOM 828 C CA . LEU A 1 100 ? -8.156 5.719 -9.699 1.00 60.84 100 LEU A CA 1
ATOM 829 C C . LEU A 1 100 ? -6.811 6.433 -9.800 1.00 60.84 100 LEU A C 1
ATOM 831 O O . LEU A 1 100 ? -5.791 5.792 -10.041 1.00 60.84 100 LEU A O 1
ATOM 835 N N . LYS A 1 101 ? -6.824 7.749 -9.565 1.00 65.38 101 LYS A N 1
ATOM 836 C CA . LYS A 1 101 ? -5.621 8.582 -9.638 1.00 65.38 101 LYS A CA 1
ATOM 837 C C . LYS A 1 101 ? -4.624 8.233 -8.541 1.00 65.38 101 LYS A C 1
ATOM 839 O O . LYS A 1 101 ? -4.997 8.099 -7.371 1.00 65.38 101 LYS A O 1
ATOM 844 N N . PHE A 1 102 ? -3.356 8.170 -8.913 1.00 65.56 102 PHE A N 1
ATOM 845 C CA . PHE A 1 102 ? -2.243 8.041 -7.991 1.00 65.56 102 PHE A CA 1
ATOM 846 C C . PHE A 1 102 ? -2.101 9.339 -7.182 1.00 65.56 102 PHE A C 1
ATOM 848 O O . PHE A 1 102 ? -1.900 10.426 -7.730 1.00 65.56 102 PHE A O 1
ATOM 855 N N . LYS A 1 103 ? -2.240 9.235 -5.856 1.00 63.69 103 LYS A N 1
ATOM 856 C CA . LYS A 1 103 ? -2.117 10.366 -4.931 1.00 63.69 103 LYS A CA 1
ATOM 857 C C . LYS A 1 103 ? -1.036 10.087 -3.902 1.00 63.69 103 LYS A C 1
ATOM 859 O O . LYS A 1 103 ? -1.261 9.360 -2.942 1.00 63.69 103 LYS A O 1
ATOM 864 N N . THR A 1 104 ? 0.090 10.758 -4.068 1.00 65.69 104 THR A N 1
ATOM 865 C CA . THR A 1 104 ? 1.067 11.011 -3.012 1.00 65.69 104 THR A CA 1
ATOM 866 C C . THR A 1 104 ? 1.288 12.518 -2.906 1.00 65.69 104 THR A C 1
ATOM 868 O O . THR A 1 104 ? 1.110 13.226 -3.899 1.00 65.69 104 THR A O 1
ATOM 871 N N . PRO A 1 105 ? 1.588 13.051 -1.711 1.00 60.56 105 PRO A N 1
ATOM 872 C CA . PRO A 1 105 ? 1.917 12.362 -0.463 1.00 60.56 105 PRO A CA 1
ATOM 873 C C . PRO A 1 105 ? 0.714 12.213 0.486 1.00 60.56 105 PRO A C 1
ATOM 875 O O . PRO A 1 105 ? -0.170 13.066 0.530 1.00 60.56 105 PRO A O 1
ATOM 878 N N . TYR A 1 106 ? 0.710 11.148 1.294 1.00 68.38 106 TYR A N 1
ATOM 879 C CA . TYR A 1 106 ? -0.151 11.086 2.477 1.00 68.38 106 TYR A CA 1
ATOM 880 C C . TYR A 1 106 ? 0.141 12.259 3.401 1.00 68.38 106 TYR A C 1
ATOM 882 O O . TYR A 1 106 ? 1.306 12.595 3.635 1.00 68.38 106 TYR A O 1
ATOM 890 N N . GLN A 1 107 ? -0.911 12.851 3.955 1.00 74.25 107 GLN A N 1
ATOM 891 C CA . GLN A 1 107 ? -0.754 13.896 4.959 1.00 74.25 107 GLN A CA 1
ATOM 892 C C . GLN A 1 107 ? -0.296 13.302 6.292 1.00 74.25 107 GLN A C 1
ATOM 894 O O . GLN A 1 107 ? 0.575 13.892 6.927 1.00 74.25 107 GLN A O 1
ATOM 899 N N . ASN A 1 108 ? -0.797 12.113 6.650 1.00 84.38 108 ASN A N 1
ATOM 900 C CA . ASN A 1 108 ? -0.530 11.444 7.921 1.00 84.38 108 ASN A CA 1
ATOM 901 C C . ASN A 1 108 ? -0.007 10.011 7.726 1.00 84.38 108 ASN A C 1
ATOM 903 O O . ASN A 1 108 ? -0.364 9.312 6.771 1.00 84.38 108 ASN A O 1
ATOM 907 N N . ASN A 1 109 ? 0.833 9.550 8.653 1.00 86.12 109 ASN A N 1
ATOM 908 C CA . ASN A 1 109 ? 1.403 8.205 8.612 1.00 86.12 109 ASN A CA 1
ATOM 909 C C . ASN A 1 109 ? 0.454 7.184 9.239 1.00 86.12 109 ASN A C 1
ATOM 911 O O . ASN A 1 109 ? 0.044 6.250 8.550 1.00 86.12 109 ASN A O 1
ATOM 915 N N . VAL A 1 110 ? 0.079 7.363 10.509 1.00 91.06 110 VAL A N 1
ATOM 916 C CA . VAL A 1 110 ? -0.702 6.361 11.252 1.00 91.06 110 VAL A CA 1
ATOM 917 C C . VAL A 1 110 ? -1.957 6.954 11.880 1.00 91.06 110 VAL A C 1
ATOM 919 O O . VAL A 1 110 ? -1.874 7.944 12.598 1.00 91.06 110 VAL A O 1
ATOM 922 N N . LEU A 1 111 ? -3.101 6.303 11.674 1.00 95.06 111 LEU A N 1
ATOM 923 C CA . LEU A 1 111 ? -4.306 6.480 12.487 1.00 95.06 111 LEU A CA 1
ATOM 924 C C . LEU A 1 111 ? -4.452 5.283 13.427 1.00 95.06 111 LEU A C 1
ATOM 926 O O . LEU A 1 111 ? -4.550 4.154 12.956 1.00 95.06 111 LEU A O 1
ATOM 930 N N . LEU A 1 112 ? -4.493 5.515 14.736 1.00 95.00 112 LEU A N 1
ATOM 931 C CA . LEU A 1 112 ? -4.757 4.493 15.747 1.00 95.00 112 LEU A CA 1
ATOM 932 C C . LEU A 1 112 ? -6.148 4.700 16.349 1.00 95.00 112 LEU A C 1
ATOM 934 O O . LEU A 1 112 ? -6.421 5.750 16.925 1.00 95.00 112 LEU A O 1
ATOM 938 N N . PHE A 1 113 ? -7.001 3.679 16.270 1.00 94.19 113 PHE A N 1
ATOM 939 C CA . PHE A 1 113 ? -8.295 3.647 16.945 1.00 94.19 113 PHE A CA 1
ATOM 940 C C . PHE A 1 113 ? -8.299 2.623 18.080 1.00 94.19 113 PHE A C 1
ATOM 942 O O . PHE A 1 113 ? -8.337 1.413 17.844 1.00 94.19 113 PHE A O 1
ATOM 949 N N . LYS A 1 114 ? -8.281 3.133 19.315 1.00 90.50 114 LYS A N 1
ATOM 950 C CA . LYS A 1 114 ? -8.307 2.367 20.568 1.00 90.50 114 LYS A CA 1
ATOM 951 C C . LYS A 1 114 ? -9.119 3.146 21.607 1.00 90.50 114 LYS A C 1
ATOM 953 O O . LYS A 1 114 ? -8.840 4.313 21.848 1.00 90.50 114 LYS A O 1
ATOM 958 N N . GLN A 1 115 ? -10.109 2.506 22.232 1.00 85.88 115 GLN A N 1
ATOM 959 C CA . GLN A 1 115 ? -10.910 3.123 23.305 1.00 85.88 115 GLN A CA 1
ATOM 960 C C . GLN A 1 115 ? -10.233 3.069 24.673 1.00 85.88 115 GLN A C 1
ATOM 962 O O . GLN A 1 115 ? -10.441 3.955 25.491 1.00 85.88 115 GLN A O 1
ATOM 967 N N . ASN A 1 116 ? -9.467 2.012 24.948 1.00 88.38 116 ASN A N 1
ATOM 968 C CA . ASN A 1 116 ? -8.788 1.864 26.227 1.00 88.38 116 ASN A CA 1
ATOM 969 C C . ASN A 1 116 ? -7.585 2.818 26.292 1.00 88.38 116 ASN A C 1
ATOM 971 O O . ASN A 1 116 ? -6.658 2.680 25.496 1.00 88.38 116 ASN A O 1
ATOM 975 N N . ASP A 1 117 ? -7.592 3.747 27.250 1.00 87.00 117 ASP A N 1
ATOM 976 C CA . ASP A 1 117 ? -6.566 4.792 27.374 1.00 87.00 117 ASP A CA 1
ATOM 977 C C . ASP A 1 117 ? -5.153 4.234 27.584 1.00 87.00 117 ASP A C 1
ATOM 979 O O . ASP A 1 117 ? -4.181 4.773 27.049 1.00 87.00 117 ASP A O 1
ATOM 983 N N . PHE A 1 118 ? -5.024 3.139 28.339 1.00 86.88 118 PHE A N 1
ATOM 984 C CA . PHE A 1 118 ? -3.732 2.507 28.596 1.00 86.88 118 PHE A CA 1
ATOM 985 C C . PHE A 1 118 ? -3.160 1.888 27.316 1.00 86.88 118 PHE A C 1
ATOM 987 O O . PHE A 1 118 ? -2.031 2.202 26.933 1.00 86.88 118 PHE A O 1
ATOM 994 N N . ASP A 1 119 ? -3.953 1.068 26.621 1.00 86.06 119 ASP A N 1
ATOM 995 C CA . ASP A 1 119 ? -3.559 0.463 25.345 1.00 86.06 119 ASP A CA 1
ATOM 996 C C . ASP A 1 119 ? -3.265 1.533 24.291 1.00 86.06 119 ASP A C 1
ATOM 998 O O . ASP A 1 119 ? -2.247 1.457 23.603 1.00 86.06 119 ASP A O 1
ATOM 1002 N N . ALA A 1 120 ? -4.139 2.538 24.170 1.00 88.69 120 ALA A N 1
ATOM 1003 C CA . ALA A 1 120 ? -3.982 3.641 23.229 1.00 88.69 120 ALA A CA 1
ATOM 1004 C C . ALA A 1 120 ? -2.640 4.345 23.451 1.00 88.69 120 ALA A C 1
ATOM 1006 O O . ALA A 1 120 ? -1.841 4.460 22.525 1.00 88.69 120 ALA A O 1
ATOM 1007 N N . THR A 1 121 ? -2.347 4.720 24.699 1.00 90.94 121 THR A N 1
ATOM 1008 C CA . THR A 1 121 ? -1.090 5.377 25.073 1.00 90.94 121 THR A CA 1
ATOM 1009 C C . THR A 1 121 ? 0.119 4.486 24.791 1.00 90.94 121 THR A C 1
ATOM 1011 O O . THR A 1 121 ? 1.128 4.950 24.260 1.00 90.94 121 THR A O 1
ATOM 1014 N N . LEU A 1 122 ? 0.039 3.194 25.119 1.00 89.94 122 LEU A N 1
ATOM 1015 C CA . LEU A 1 122 ? 1.141 2.255 24.915 1.00 89.94 122 LEU A CA 1
ATOM 1016 C C . LEU A 1 122 ? 1.474 2.082 23.427 1.00 89.94 122 LEU A C 1
ATOM 1018 O O . LEU A 1 122 ? 2.640 2.199 23.043 1.00 89.94 122 LEU A O 1
ATOM 1022 N N . PHE A 1 123 ? 0.464 1.821 22.594 1.00 90.44 123 PHE A N 1
ATOM 1023 C CA . PHE A 1 123 ? 0.638 1.662 21.150 1.00 90.44 123 PHE A CA 1
ATOM 1024 C C . PHE A 1 123 ? 1.125 2.962 20.517 1.00 90.44 123 PHE A C 1
ATOM 1026 O O . PHE A 1 123 ? 2.093 2.950 19.755 1.00 90.44 123 PHE A O 1
ATOM 1033 N N . PHE A 1 124 ? 0.504 4.088 20.870 1.00 91.06 124 PHE A N 1
ATOM 1034 C CA . PHE A 1 124 ? 0.846 5.383 20.299 1.00 91.06 124 PHE A CA 1
ATOM 1035 C C . PHE A 1 124 ? 2.288 5.793 20.618 1.00 91.06 124 PHE A C 1
ATOM 1037 O O . PHE A 1 124 ? 3.030 6.149 19.707 1.00 91.06 124 PHE A O 1
ATOM 1044 N N . ASN A 1 125 ? 2.752 5.587 21.856 1.00 90.19 125 ASN A N 1
ATOM 1045 C CA . ASN A 1 125 ? 4.147 5.828 22.247 1.00 90.19 125 ASN A CA 1
ATOM 1046 C C . ASN A 1 125 ? 5.166 4.989 21.455 1.00 90.19 125 ASN A C 1
ATOM 1048 O O . ASN A 1 125 ? 6.326 5.383 21.307 1.00 90.19 125 ASN A O 1
ATOM 1052 N N . ILE A 1 126 ? 4.787 3.792 20.995 1.00 89.12 126 ILE A N 1
ATOM 1053 C CA . ILE A 1 126 ? 5.650 2.967 20.140 1.00 89.12 126 ILE A CA 1
ATOM 1054 C C . ILE A 1 126 ? 5.661 3.532 18.716 1.00 89.12 126 ILE A C 1
ATOM 1056 O O . ILE A 1 126 ? 6.733 3.635 18.120 1.00 89.12 126 ILE A O 1
ATOM 1060 N N . ILE A 1 127 ? 4.493 3.917 18.199 1.00 90.44 127 ILE A N 1
ATOM 1061 C CA . ILE A 1 127 ? 4.312 4.465 16.849 1.00 90.44 127 ILE A CA 1
ATOM 1062 C C . ILE A 1 127 ? 5.056 5.797 16.683 1.00 90.44 127 ILE A C 1
ATOM 1064 O O . ILE A 1 127 ? 5.810 5.952 15.721 1.00 90.44 127 ILE A O 1
ATOM 1068 N N . GLU A 1 128 ? 4.930 6.718 17.642 1.00 89.31 128 GLU A N 1
ATOM 1069 C CA . GLU A 1 128 ? 5.614 8.022 17.620 1.00 89.31 128 GLU A CA 1
ATOM 1070 C C . GLU A 1 128 ? 7.140 7.900 17.588 1.00 89.31 128 GLU A C 1
ATOM 1072 O O . GLU A 1 128 ? 7.830 8.754 17.040 1.00 89.31 128 GLU A O 1
ATOM 1077 N N . LYS A 1 129 ? 7.697 6.807 18.123 1.00 87.94 129 LYS A N 1
ATOM 1078 C CA . LYS A 1 129 ? 9.140 6.536 18.038 1.00 87.94 129 LYS A CA 1
ATOM 1079 C C . LYS A 1 129 ? 9.590 6.054 16.660 1.00 87.94 129 LYS A C 1
ATOM 1081 O O . LYS A 1 129 ? 10.795 5.962 16.441 1.00 87.94 129 LYS A O 1
ATOM 1086 N N . GLN A 1 130 ? 8.670 5.653 15.782 1.00 83.69 130 GLN A N 1
ATOM 1087 C CA . GLN A 1 130 ? 8.991 5.151 14.442 1.00 83.69 130 GLN A CA 1
ATOM 1088 C C . GLN A 1 130 ? 8.742 6.187 13.340 1.00 83.69 130 GLN A C 1
ATOM 1090 O O . GLN A 1 130 ? 9.437 6.150 12.329 1.00 83.69 130 GLN A O 1
ATOM 1095 N N . CYS A 1 131 ? 7.761 7.079 13.503 1.00 82.81 131 CYS A N 1
ATOM 1096 C CA . CYS A 1 131 ? 7.377 8.048 12.475 1.00 82.81 131 CYS A CA 1
ATOM 1097 C C . CYS A 1 131 ? 6.640 9.254 13.072 1.00 82.81 131 CYS A C 1
ATOM 1099 O O . CYS A 1 131 ? 6.119 9.180 14.183 1.00 82.81 131 CYS A O 1
ATOM 1101 N N . ASP A 1 132 ? 6.579 10.350 12.320 1.00 82.69 132 ASP A N 1
ATOM 1102 C CA . ASP A 1 132 ? 5.832 11.565 12.645 1.00 82.69 132 ASP A CA 1
ATOM 1103 C C . ASP A 1 132 ? 4.403 11.538 12.066 1.00 82.69 132 ASP A C 1
ATOM 1105 O O . ASP A 1 132 ? 4.035 10.623 11.336 1.00 82.69 132 ASP A O 1
ATOM 1109 N N . LYS A 1 133 ? 3.583 12.551 12.378 1.00 88.12 133 LYS A N 1
ATOM 1110 C CA . LYS A 1 133 ? 2.214 12.720 11.840 1.00 88.12 133 LYS A CA 1
ATOM 1111 C C . LYS A 1 133 ? 1.302 11.513 12.079 1.00 88.12 133 LYS A C 1
ATOM 1113 O O . LYS A 1 133 ? 0.729 10.936 11.150 1.00 88.12 133 LYS A O 1
ATOM 1118 N N . ASN A 1 134 ? 1.183 11.144 13.348 1.00 91.62 134 ASN A N 1
ATOM 1119 C CA . ASN A 1 134 ? 0.290 10.091 13.809 1.00 91.62 134 ASN A CA 1
ATOM 1120 C C . ASN A 1 134 ? -0.898 10.705 14.539 1.00 91.62 134 ASN A C 1
ATOM 1122 O O . ASN A 1 134 ? -0.758 11.721 15.217 1.00 91.62 134 ASN A O 1
ATOM 1126 N N . VAL A 1 135 ? -2.052 10.060 14.436 1.00 93.75 135 VAL A N 1
ATOM 1127 C CA . VAL A 1 135 ? -3.287 10.476 15.094 1.00 93.75 135 VAL A CA 1
ATOM 1128 C C . VAL A 1 135 ? -3.822 9.305 15.906 1.00 93.75 135 VAL A C 1
ATOM 1130 O O . VAL A 1 135 ? -3.935 8.190 15.400 1.00 93.75 135 VAL A O 1
ATOM 1133 N N . CYS A 1 136 ? -4.143 9.550 17.175 1.00 93.81 136 CYS A N 1
ATOM 1134 C CA . CYS A 1 136 ? -4.827 8.595 18.039 1.00 93.81 136 CYS A CA 1
ATOM 1135 C C . CYS A 1 136 ? -6.240 9.094 18.317 1.00 93.81 136 CYS A C 1
ATOM 1137 O O . CYS A 1 136 ? -6.433 10.243 18.712 1.00 93.81 136 CYS A O 1
ATOM 1139 N N . ILE A 1 137 ? -7.220 8.217 18.149 1.00 93.62 137 ILE A N 1
ATOM 1140 C CA . ILE A 1 137 ? -8.631 8.496 18.398 1.00 93.62 137 ILE A CA 1
ATOM 1141 C C . ILE A 1 137 ? -9.234 7.401 19.268 1.00 93.62 137 ILE A C 1
ATOM 1143 O O . ILE A 1 137 ? -8.854 6.231 19.189 1.00 93.62 137 ILE A O 1
ATOM 1147 N N . ASN A 1 138 ? -10.215 7.785 20.078 1.00 91.44 138 ASN A N 1
ATOM 1148 C CA . ASN A 1 138 ? -10.841 6.899 21.055 1.00 91.44 138 ASN A CA 1
ATOM 1149 C C . ASN A 1 138 ? -12.353 6.749 20.849 1.00 91.44 138 ASN A C 1
ATOM 1151 O O . ASN A 1 138 ? -13.016 6.064 21.619 1.00 91.44 138 ASN A O 1
ATOM 1155 N N . SER A 1 139 ? -12.926 7.334 19.794 1.00 89.50 139 SER A N 1
ATOM 1156 C CA . SER A 1 139 ? -14.359 7.219 19.516 1.00 89.50 139 SER A CA 1
ATOM 1157 C C . SER A 1 139 ? -14.676 6.982 18.040 1.00 89.50 139 SER A C 1
ATOM 1159 O O . SER A 1 139 ? -13.975 7.442 17.139 1.00 89.50 139 SER A O 1
ATOM 1161 N N . PHE A 1 140 ? -15.802 6.312 17.786 1.00 88.62 140 PHE A N 1
ATOM 1162 C CA . PHE A 1 140 ? -16.318 6.097 16.431 1.00 88.62 140 PHE A CA 1
ATOM 1163 C C . PHE A 1 140 ? -16.673 7.390 15.702 1.00 88.62 140 PHE A C 1
ATOM 1165 O O . PHE A 1 140 ? -16.520 7.479 14.485 1.00 88.62 140 PHE A O 1
ATOM 1172 N N . SER A 1 141 ? -17.155 8.394 16.438 1.00 89.00 141 SER A N 1
ATOM 1173 C CA . SER A 1 141 ? -17.474 9.702 15.865 1.00 89.00 141 SER A CA 1
ATOM 1174 C C . SER A 1 141 ? -16.217 10.361 15.292 1.00 89.00 141 SER A C 1
ATOM 1176 O O . SER A 1 141 ? -16.221 10.800 14.143 1.00 89.00 141 SER A O 1
ATOM 1178 N N . GLN A 1 142 ? -15.113 10.335 16.047 1.00 91.62 142 GLN A N 1
ATOM 1179 C CA . GLN A 1 142 ? -13.818 10.829 15.577 1.00 91.62 142 GLN A CA 1
ATOM 1180 C C . GLN A 1 142 ? -13.289 10.007 14.404 1.00 91.62 142 GLN A C 1
ATOM 1182 O O . GLN A 1 142 ? -12.851 10.595 13.426 1.00 91.62 142 GLN A O 1
ATOM 1187 N N . LEU A 1 143 ? -13.401 8.672 14.441 1.00 92.25 143 LEU A N 1
ATOM 1188 C CA . LEU A 1 143 ? -12.973 7.813 13.329 1.00 92.25 143 LEU A CA 1
ATOM 1189 C C . LEU A 1 143 ? -13.642 8.205 12.010 1.00 92.25 143 LEU A C 1
ATOM 1191 O O . LEU A 1 143 ? -12.973 8.353 10.991 1.00 92.25 143 LEU A O 1
ATOM 1195 N N . LYS A 1 144 ? -14.959 8.429 12.034 1.00 90.38 144 LYS A N 1
ATOM 1196 C CA . LYS A 1 144 ? -15.713 8.873 10.853 1.00 90.38 144 LYS A CA 1
ATOM 1197 C C . LYS A 1 144 ? -15.259 10.248 10.367 1.00 90.38 144 LYS A C 1
ATOM 1199 O O . LYS A 1 144 ? -15.109 10.443 9.165 1.00 90.38 144 LYS A O 1
ATOM 1204 N N . GLN A 1 145 ? -15.044 11.190 11.286 1.00 91.19 145 GLN A N 1
ATOM 1205 C CA . GLN A 1 145 ? -14.589 12.535 10.937 1.00 91.19 145 GLN A CA 1
ATOM 1206 C C . GLN A 1 145 ? -13.181 12.518 10.335 1.00 91.19 145 GLN A C 1
ATOM 1208 O O . GLN A 1 145 ? -12.975 13.125 9.286 1.00 91.19 145 GLN A O 1
ATOM 1213 N N . GLU A 1 146 ? -12.252 11.788 10.945 1.00 91.75 146 GLU A N 1
ATOM 1214 C CA . GLU A 1 146 ? -10.868 11.678 10.484 1.00 91.75 146 GLU A CA 1
ATOM 1215 C C . GLU A 1 146 ? -10.778 11.028 9.105 1.00 91.75 146 GLU A C 1
ATOM 1217 O O . GLU A 1 146 ? -10.201 11.610 8.189 1.00 91.75 146 GLU A O 1
ATOM 1222 N N . LEU A 1 147 ? -11.440 9.884 8.899 1.00 90.81 147 LEU A N 1
ATOM 1223 C CA . LEU A 1 147 ? -11.442 9.206 7.597 1.00 90.81 147 LEU A CA 1
ATOM 1224 C C . LEU A 1 147 ? -12.127 10.020 6.487 1.00 90.81 147 LEU A C 1
ATOM 1226 O O . LEU A 1 147 ? -11.889 9.764 5.312 1.00 90.81 147 LEU A O 1
ATOM 1230 N N . SER A 1 148 ? -12.974 10.996 6.827 1.00 87.06 148 SER A N 1
ATOM 1231 C CA . SER A 1 148 ? -13.606 11.876 5.833 1.00 87.06 148 SER A CA 1
ATOM 1232 C C . SER A 1 148 ? -12.740 13.066 5.402 1.00 87.06 148 SER A C 1
ATOM 1234 O O . SER A 1 148 ? -13.016 13.666 4.364 1.00 87.06 148 SER A O 1
ATOM 1236 N N . LYS A 1 149 ? -11.730 13.432 6.202 1.00 86.25 149 LYS A N 1
ATOM 1237 C CA . LYS A 1 149 ? -10.937 14.659 6.021 1.00 86.25 149 LYS A CA 1
ATOM 1238 C C . LYS A 1 149 ? -9.493 14.382 5.638 1.00 86.25 149 LYS A C 1
ATOM 1240 O O . LYS A 1 149 ? -8.940 15.091 4.804 1.00 86.25 149 LYS A O 1
ATOM 1245 N N . GLU A 1 150 ? -8.902 13.372 6.259 1.00 87.75 150 GLU A N 1
ATOM 1246 C CA . GLU A 1 150 ? -7.462 13.171 6.278 1.00 87.75 150 GLU A CA 1
ATOM 1247 C C . GLU A 1 150 ? -7.054 11.872 5.577 1.00 87.75 150 GLU A C 1
ATOM 1249 O O . GLU A 1 150 ? -7.784 10.874 5.512 1.00 87.75 150 GLU A O 1
ATOM 1254 N N . THR A 1 151 ? -5.832 11.880 5.048 1.00 87.38 151 THR A N 1
ATOM 1255 C CA . THR A 1 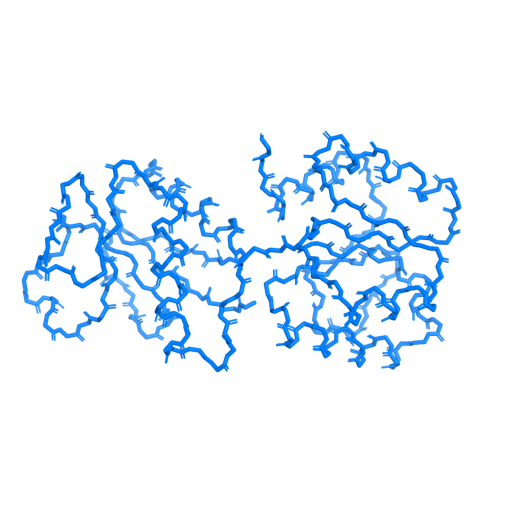151 ? -5.256 10.730 4.347 1.00 87.38 151 THR A CA 1
ATOM 1256 C C . THR A 1 151 ? -4.186 10.064 5.196 1.00 87.38 151 THR A C 1
ATOM 1258 O O . THR A 1 151 ? -3.217 10.702 5.609 1.00 87.38 151 THR A O 1
ATOM 1261 N N . TYR A 1 152 ? -4.361 8.767 5.436 1.00 88.44 152 TYR A N 1
ATOM 1262 C CA . TYR A 1 152 ? -3.501 7.970 6.299 1.00 88.44 152 TYR A CA 1
ATOM 1263 C C . TYR A 1 152 ? -2.857 6.849 5.507 1.00 88.44 152 TYR A C 1
ATOM 1265 O O . TYR A 1 152 ? -3.527 6.137 4.757 1.00 88.44 152 TYR A O 1
ATOM 1273 N N . ARG A 1 153 ? -1.557 6.659 5.701 1.00 86.50 153 ARG A N 1
ATOM 1274 C CA . ARG A 1 153 ? -0.830 5.545 5.094 1.00 86.50 153 ARG A CA 1
ATOM 1275 C C . ARG A 1 153 ? -1.166 4.210 5.757 1.00 86.50 153 ARG A C 1
ATOM 1277 O O . ARG A 1 153 ? -1.321 3.204 5.067 1.00 86.50 153 ARG A O 1
ATOM 1284 N N . LEU A 1 154 ? -1.296 4.211 7.079 1.00 89.62 154 LEU A N 1
ATOM 1285 C CA . LEU A 1 154 ? -1.609 3.049 7.897 1.00 89.62 154 LEU A CA 1
ATOM 1286 C C . LEU A 1 154 ? -2.749 3.386 8.862 1.00 89.62 154 LEU A C 1
ATOM 1288 O O . LEU A 1 154 ? -2.700 4.386 9.571 1.00 89.62 154 LEU A O 1
ATOM 1292 N N . ILE A 1 155 ? -3.771 2.542 8.903 1.00 93.50 155 ILE A N 1
ATOM 1293 C CA . ILE A 1 155 ? -4.925 2.680 9.787 1.00 93.50 155 ILE A CA 1
ATOM 1294 C C . ILE A 1 155 ? -4.994 1.420 10.643 1.00 93.50 155 ILE A C 1
ATOM 1296 O O . ILE A 1 155 ? -5.177 0.320 10.129 1.00 93.50 155 ILE A O 1
ATOM 1300 N N . LEU A 1 156 ? -4.824 1.588 11.948 1.00 94.06 156 LEU A N 1
ATOM 1301 C CA . LEU A 1 156 ? -4.793 0.533 12.949 1.00 94.06 156 LEU A CA 1
ATOM 1302 C C . LEU A 1 156 ? -6.082 0.592 13.763 1.00 94.06 156 LEU A C 1
ATOM 1304 O O . LEU A 1 156 ? -6.343 1.593 14.433 1.00 94.06 156 LEU A O 1
ATOM 1308 N N . LEU A 1 157 ? -6.892 -0.462 13.708 1.00 93.44 157 LEU A N 1
ATOM 1309 C CA . LEU A 1 157 ? -8.227 -0.454 14.298 1.00 93.44 157 LEU A CA 1
ATOM 1310 C C . LEU A 1 157 ? -8.425 -1.617 15.265 1.00 93.44 157 LEU A C 1
ATOM 1312 O O . LEU A 1 157 ? -8.115 -2.763 14.944 1.00 93.44 157 LEU A O 1
ATOM 1316 N N . ASP A 1 158 ? -8.985 -1.329 16.436 1.00 89.81 158 ASP A N 1
ATOM 1317 C CA . ASP A 1 158 ? -9.425 -2.361 17.372 1.00 89.81 158 ASP A CA 1
ATOM 1318 C C . ASP A 1 158 ? -10.752 -2.986 16.905 1.00 89.81 158 ASP A C 1
ATOM 1320 O O . ASP A 1 158 ? -11.805 -2.335 16.886 1.00 89.81 158 ASP A O 1
ATOM 1324 N N . TYR A 1 159 ? -10.701 -4.256 16.497 1.00 87.75 159 TYR A N 1
ATOM 1325 C CA . TYR A 1 159 ? -11.860 -4.962 15.954 1.00 87.75 159 TYR A CA 1
ATOM 1326 C C . TYR A 1 159 ? -12.941 -5.213 17.006 1.00 87.75 159 TYR A C 1
ATOM 1328 O O . TYR A 1 159 ? -14.126 -5.229 16.673 1.00 87.75 159 TYR A O 1
ATOM 1336 N N . GLU A 1 160 ? -12.558 -5.352 18.278 1.00 85.81 160 GLU A N 1
ATOM 1337 C CA . GLU A 1 160 ? -13.506 -5.565 19.377 1.00 85.81 160 GLU A CA 1
ATOM 1338 C C . GLU A 1 160 ? -14.470 -4.391 19.530 1.00 85.81 160 GLU A C 1
ATOM 1340 O O . GLU A 1 160 ? -15.586 -4.557 20.012 1.00 85.81 160 GLU A O 1
ATOM 1345 N N . LEU A 1 161 ? -14.057 -3.212 19.069 1.00 84.69 161 LEU A N 1
ATOM 1346 C CA . LEU A 1 161 ? -14.915 -2.046 18.973 1.00 84.69 161 LEU A CA 1
ATOM 1347 C C . LEU A 1 161 ? -15.726 -2.098 17.679 1.00 84.69 161 LEU A C 1
ATOM 1349 O O . LEU A 1 161 ? -16.934 -1.871 17.687 1.00 84.69 161 LEU A O 1
ATOM 1353 N N . ILE A 1 162 ? -15.073 -2.358 16.543 1.00 84.50 162 ILE A N 1
ATOM 1354 C CA . ILE A 1 162 ? -15.712 -2.316 15.216 1.00 84.50 162 ILE A CA 1
ATOM 1355 C C . ILE A 1 162 ? -16.878 -3.297 15.112 1.00 84.50 162 ILE A C 1
ATOM 1357 O O . ILE A 1 162 ? -17.870 -2.994 14.448 1.00 84.50 162 ILE A O 1
ATOM 1361 N N . LYS A 1 163 ? -16.793 -4.445 15.792 1.00 82.19 163 LYS A N 1
ATOM 1362 C CA . LYS A 1 163 ? -17.831 -5.477 15.735 1.00 82.19 163 LYS A CA 1
ATOM 1363 C C . LYS A 1 163 ? -19.206 -5.029 16.242 1.00 82.19 163 LYS A C 1
ATOM 1365 O O . LYS A 1 163 ? -20.195 -5.680 15.922 1.00 82.19 163 LYS A O 1
ATOM 1370 N N . PHE A 1 164 ? -19.290 -3.914 16.973 1.00 82.12 164 PHE A N 1
ATOM 1371 C CA . PHE A 1 164 ? -20.568 -3.331 17.388 1.00 82.12 164 PHE A CA 1
ATOM 1372 C C . PHE A 1 164 ? -21.338 -2.652 16.244 1.00 82.12 164 PHE A C 1
ATOM 1374 O O . PHE A 1 164 ? -22.542 -2.452 16.377 1.00 82.12 164 PHE A O 1
ATOM 1381 N N . ASP A 1 165 ? -20.679 -2.317 15.128 1.00 84.44 165 ASP A N 1
ATOM 1382 C CA . ASP A 1 165 ? -21.302 -1.664 13.968 1.00 84.44 165 ASP A CA 1
ATOM 1383 C C . ASP A 1 165 ? -20.632 -2.090 12.646 1.00 84.44 165 ASP A C 1
ATOM 1385 O O . ASP A 1 165 ? -20.080 -1.291 11.881 1.00 84.44 165 ASP A O 1
ATOM 1389 N N . LEU A 1 166 ? -20.630 -3.405 12.402 1.00 85.12 166 LEU A N 1
ATOM 1390 C CA . LEU A 1 166 ? -19.916 -4.032 11.285 1.00 85.12 166 LEU A CA 1
ATOM 1391 C C . LEU A 1 166 ? -20.323 -3.467 9.925 1.00 85.12 166 LEU A C 1
ATOM 1393 O O . LEU A 1 166 ? -19.462 -3.178 9.097 1.00 85.12 166 LEU A O 1
ATOM 1397 N N . GLU A 1 167 ? -21.623 -3.311 9.677 1.00 86.25 167 GLU A N 1
ATOM 1398 C CA . GLU A 1 167 ? -22.120 -2.901 8.366 1.00 86.25 167 GLU A CA 1
ATOM 1399 C C . GLU A 1 167 ? -21.722 -1.460 8.036 1.00 86.25 167 GLU A C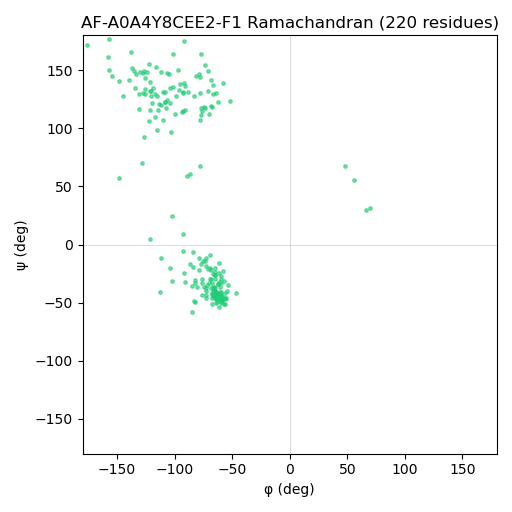 1
ATOM 1401 O O . GLU A 1 167 ? -21.212 -1.192 6.941 1.00 86.25 167 GLU A O 1
ATOM 1406 N N . GLN A 1 168 ? -21.890 -0.536 8.987 1.00 87.50 168 GLN A N 1
ATOM 1407 C CA . GLN A 1 168 ? -21.515 0.853 8.766 1.00 87.50 168 GLN A CA 1
ATOM 1408 C C . GLN A 1 168 ? -19.999 1.002 8.636 1.00 87.50 168 GLN A C 1
ATOM 1410 O O . GLN A 1 168 ? -19.529 1.715 7.745 1.00 87.50 168 GLN A O 1
ATOM 1415 N N . MET A 1 169 ? -19.229 0.303 9.474 1.00 89.38 169 MET A N 1
ATOM 1416 C CA . MET A 1 169 ? -17.770 0.321 9.404 1.00 89.38 169 MET A CA 1
ATOM 1417 C C . MET A 1 169 ? -17.248 -0.290 8.107 1.00 89.38 169 MET A C 1
ATOM 1419 O O . MET A 1 169 ? -16.345 0.271 7.491 1.00 89.38 169 MET A O 1
ATOM 1423 N N . ARG A 1 170 ? -17.849 -1.381 7.630 1.00 88.88 170 ARG A N 1
ATOM 1424 C CA . ARG A 1 170 ? -17.520 -1.976 6.331 1.00 88.88 170 ARG A CA 1
ATOM 1425 C C . ARG A 1 170 ? -17.738 -0.987 5.197 1.00 88.88 170 ARG A C 1
ATOM 1427 O O . ARG A 1 170 ? -16.843 -0.808 4.372 1.00 88.88 170 ARG A O 1
ATOM 1434 N N . ASN A 1 171 ? -18.885 -0.311 5.170 1.00 89.12 171 ASN A N 1
ATOM 1435 C CA . ASN A 1 171 ? -19.186 0.679 4.136 1.00 89.12 171 ASN A CA 1
ATOM 1436 C C . ASN A 1 171 ? -18.214 1.867 4.191 1.00 89.12 171 ASN A C 1
ATOM 1438 O O . ASN A 1 171 ? -17.704 2.287 3.151 1.00 89.12 171 ASN A O 1
ATOM 1442 N N . LEU A 1 172 ? -17.905 2.360 5.395 1.00 90.75 172 LEU A N 1
ATOM 1443 C CA . LEU A 1 172 ? -16.955 3.451 5.615 1.00 90.75 172 LEU A CA 1
ATOM 1444 C C . LEU A 1 172 ? -15.545 3.084 5.138 1.00 90.75 172 LEU A C 1
ATOM 1446 O O . LEU A 1 172 ? -14.964 3.806 4.331 1.00 90.75 172 LEU A O 1
ATOM 1450 N N . LEU A 1 173 ? -15.005 1.953 5.601 1.00 91.00 173 LEU A N 1
ATOM 1451 C CA . LEU A 1 173 ? -13.652 1.512 5.258 1.00 91.00 173 LEU A CA 1
ATOM 1452 C C . LEU A 1 173 ? -13.538 1.143 3.775 1.00 91.00 173 LEU A C 1
ATOM 1454 O O . LEU A 1 173 ? -12.540 1.476 3.143 1.00 91.00 173 LEU A O 1
ATOM 1458 N N . SER A 1 174 ? -14.577 0.543 3.187 1.00 87.75 174 SER A N 1
ATOM 1459 C CA . SER A 1 174 ? -14.619 0.254 1.748 1.00 87.75 174 SER A CA 1
ATOM 1460 C C . SER A 1 174 ? -14.634 1.532 0.911 1.00 87.75 174 SER A C 1
ATOM 1462 O O . SER A 1 174 ? -13.914 1.628 -0.081 1.00 87.75 174 SER A O 1
ATOM 1464 N N . ALA A 1 175 ? -15.434 2.531 1.297 1.00 87.69 175 ALA A N 1
ATOM 1465 C CA . ALA A 1 175 ? -15.461 3.829 0.626 1.00 87.69 175 ALA A CA 1
ATOM 1466 C C . ALA A 1 175 ? -14.111 4.548 0.752 1.00 87.69 175 ALA A C 1
ATOM 1468 O O . ALA A 1 175 ? -13.583 5.035 -0.249 1.00 87.69 175 ALA A O 1
ATOM 1469 N N . TYR A 1 176 ? -13.520 4.535 1.949 1.00 88.12 176 TYR A N 1
ATOM 1470 C CA . TYR A 1 176 ? -12.196 5.096 2.195 1.00 88.12 176 TYR A CA 1
ATOM 1471 C C . TYR A 1 176 ? -11.130 4.418 1.333 1.00 88.12 176 TYR A C 1
ATOM 1473 O O . TYR A 1 176 ? -10.402 5.086 0.608 1.00 88.12 176 TYR A O 1
ATOM 1481 N N . LYS A 1 177 ? -11.085 3.081 1.331 1.00 83.75 177 LYS A N 1
ATOM 1482 C CA . LYS A 1 177 ? -10.132 2.292 0.542 1.00 83.75 177 LYS A CA 1
ATOM 1483 C C . LYS A 1 177 ? -10.303 2.519 -0.961 1.00 83.75 177 LYS A C 1
ATOM 1485 O O . LYS A 1 177 ? -9.314 2.546 -1.681 1.00 83.75 177 LYS A O 1
ATOM 1490 N N . LYS A 1 178 ? -11.526 2.744 -1.455 1.00 79.50 178 LYS A N 1
ATOM 1491 C CA . LYS A 1 178 ? -11.755 3.127 -2.861 1.00 79.50 178 LYS A CA 1
ATOM 1492 C C . LYS A 1 178 ? -11.152 4.493 -3.199 1.00 79.50 178 LYS A C 1
ATOM 1494 O O . LYS A 1 178 ? -10.644 4.668 -4.299 1.00 79.50 178 LYS A O 1
ATOM 1499 N N . GLN A 1 179 ? -11.195 5.454 -2.280 1.00 77.00 179 GLN A N 1
ATOM 1500 C CA . GLN A 1 179 ? -10.627 6.793 -2.490 1.00 77.00 179 GLN A CA 1
ATOM 1501 C C . GLN A 1 179 ? -9.117 6.848 -2.236 1.00 77.00 179 GLN A C 1
ATOM 1503 O O . GLN A 1 179 ? -8.406 7.614 -2.890 1.00 77.00 179 GLN A O 1
ATOM 1508 N N . HIS A 1 180 ? -8.630 6.004 -1.327 1.00 78.12 180 HIS A N 1
ATOM 1509 C CA . HIS A 1 180 ? -7.239 5.915 -0.895 1.00 78.12 180 HIS A CA 1
ATOM 1510 C C . HIS A 1 180 ? -6.752 4.468 -0.985 1.00 78.12 180 HIS A C 1
ATOM 1512 O O . HIS A 1 180 ? -6.530 3.799 0.027 1.00 78.12 180 HIS A O 1
ATOM 1518 N N . PRO A 1 181 ? -6.568 3.934 -2.203 1.00 70.75 181 PRO A N 1
ATOM 1519 C CA . PRO A 1 181 ? -6.319 2.509 -2.354 1.00 70.75 181 PRO A CA 1
ATOM 1520 C C . PRO A 1 181 ? -5.000 2.080 -1.720 1.00 70.75 181 PRO A C 1
ATOM 1522 O O . PRO A 1 181 ? -4.849 0.918 -1.344 1.00 70.75 181 PRO A O 1
ATOM 1525 N N . GLN A 1 182 ? -4.018 2.971 -1.679 1.00 73.75 182 GLN A N 1
ATOM 1526 C CA . GLN A 1 182 ? -2.690 2.702 -1.140 1.00 73.75 182 GLN A CA 1
ATOM 1527 C C . GLN A 1 182 ? -2.685 2.621 0.403 1.00 73.75 182 GLN A C 1
ATOM 1529 O O . GLN A 1 182 ? -1.697 2.164 0.967 1.00 73.75 182 GLN A O 1
ATOM 1534 N N . SER A 1 183 ? -3.745 3.067 1.091 1.00 82.31 183 SER A N 1
ATOM 1535 C CA . SER A 1 183 ? -3.807 3.054 2.556 1.00 82.31 183 SER A CA 1
ATOM 1536 C C . SER A 1 183 ? -3.945 1.631 3.067 1.00 82.31 183 SER A C 1
ATOM 1538 O O . SER A 1 183 ? -4.814 0.891 2.605 1.00 82.31 183 SER A O 1
ATOM 1540 N N . HIS A 1 184 ? -3.142 1.237 4.045 1.00 86.56 184 HIS A N 1
ATOM 1541 C CA . HIS A 1 184 ? -3.230 -0.086 4.655 1.00 86.56 184 HIS A CA 1
ATOM 1542 C C . HIS A 1 184 ? -4.137 -0.047 5.879 1.00 86.56 184 HIS A C 1
ATOM 1544 O O . HIS A 1 184 ? -3.993 0.827 6.728 1.00 86.56 184 HIS A O 1
ATOM 1550 N N . ILE A 1 185 ? -5.072 -0.992 5.967 1.00 90.56 185 ILE A N 1
ATOM 1551 C CA . ILE A 1 185 ? -6.004 -1.107 7.092 1.00 90.56 185 ILE A CA 1
ATOM 1552 C C . ILE A 1 185 ? -5.671 -2.400 7.827 1.00 90.56 185 ILE A C 1
ATOM 1554 O O . ILE A 1 185 ? -5.711 -3.469 7.221 1.00 90.56 185 ILE A O 1
ATOM 1558 N N . ILE A 1 186 ? -5.338 -2.299 9.109 1.00 92.25 186 ILE A N 1
ATOM 1559 C CA . ILE A 1 186 ? -4.950 -3.426 9.956 1.00 92.25 186 ILE A CA 1
ATOM 1560 C C . ILE A 1 186 ? -5.920 -3.519 11.123 1.00 92.25 186 ILE A C 1
ATOM 1562 O O . ILE A 1 186 ? -6.192 -2.521 11.795 1.00 92.25 186 ILE A O 1
ATOM 1566 N N . PHE A 1 187 ? -6.420 -4.722 11.380 1.00 92.12 187 PHE A N 1
ATOM 1567 C CA . PHE A 1 187 ? -7.260 -4.992 12.540 1.00 92.12 187 PHE A CA 1
ATOM 1568 C C . PHE A 1 187 ? -6.469 -5.670 13.651 1.00 92.12 187 PHE A C 1
ATOM 1570 O O . PHE A 1 187 ? -5.750 -6.636 13.408 1.00 92.12 187 PHE A O 1
ATOM 1577 N N . PHE A 1 188 ? -6.663 -5.206 14.882 1.00 89.00 188 PHE A N 1
ATOM 1578 C CA . PHE A 1 188 ? -6.313 -5.956 16.080 1.00 89.00 188 PHE A CA 1
ATOM 1579 C C . PHE A 1 188 ? -7.531 -6.766 16.507 1.00 89.00 188 PHE A C 1
ATOM 1581 O O . PHE A 1 188 ? -8.560 -6.187 16.851 1.00 89.00 188 PHE A O 1
ATOM 1588 N N . SER A 1 189 ? -7.440 -8.093 16.473 1.00 86.56 189 SER A N 1
ATOM 1589 C CA . SER A 1 189 ? -8.527 -8.966 16.914 1.00 86.56 189 SER A CA 1
ATOM 1590 C C . SER A 1 189 ? -7.996 -10.258 17.510 1.00 86.56 189 SER A C 1
ATOM 1592 O O . SER A 1 189 ? -7.047 -10.847 16.998 1.00 86.56 189 SER A O 1
ATOM 1594 N N . LYS A 1 190 ? -8.639 -10.719 18.583 1.00 81.56 190 LYS A N 1
ATOM 1595 C CA . LYS A 1 190 ? -8.426 -12.068 19.131 1.00 81.56 190 LYS A CA 1
ATOM 1596 C C . LYS A 1 190 ? -9.314 -13.109 18.451 1.00 81.56 190 LYS A C 1
ATOM 1598 O O . LYS A 1 190 ? -9.065 -14.306 18.559 1.00 81.56 190 LYS A O 1
ATOM 1603 N N . GLU A 1 191 ? -10.352 -12.654 17.759 1.00 81.44 191 GLU A N 1
ATOM 1604 C CA . GLU A 1 191 ? -11.325 -13.488 17.072 1.00 81.44 191 GLU A CA 1
ATOM 1605 C C . GLU A 1 191 ? -11.037 -13.521 15.566 1.00 81.44 191 GLU A C 1
ATOM 1607 O O . GLU A 1 191 ? -10.298 -12.706 15.010 1.00 81.44 191 GLU A O 1
ATOM 1612 N N . LYS A 1 192 ? -11.633 -14.492 14.866 1.00 76.75 192 LYS A N 1
ATOM 1613 C CA . LYS A 1 192 ? -11.574 -14.505 13.403 1.00 76.75 192 LYS A CA 1
ATOM 1614 C C . LYS A 1 192 ? -12.431 -13.369 12.854 1.00 76.75 192 LYS A C 1
ATOM 1616 O O . LYS A 1 192 ? -13.657 -13.437 12.915 1.00 76.75 192 LYS A O 1
ATOM 1621 N N . VAL A 1 193 ? -11.778 -12.388 12.245 1.00 79.62 193 VAL A N 1
ATOM 1622 C CA . VAL A 1 193 ? -12.428 -11.370 11.417 1.00 79.62 193 VAL A CA 1
ATOM 1623 C C . VAL A 1 193 ? -12.999 -12.049 10.173 1.00 79.62 193 VAL A C 1
ATOM 1625 O O . VAL A 1 193 ? -12.303 -12.806 9.495 1.00 79.62 193 VAL A O 1
ATOM 1628 N N . ARG A 1 194 ? -14.270 -11.790 9.875 1.00 71.94 194 ARG A N 1
ATOM 1629 C CA . ARG A 1 194 ? -14.922 -12.188 8.623 1.00 71.94 194 ARG A CA 1
ATOM 1630 C C . ARG A 1 194 ? -15.454 -10.932 7.935 1.00 71.94 194 ARG A C 1
ATOM 1632 O O . ARG A 1 194 ? -15.713 -9.934 8.601 1.00 71.94 194 ARG A O 1
ATOM 1639 N N . ASP A 1 195 ? -15.606 -11.000 6.617 1.00 71.75 195 ASP A N 1
ATOM 1640 C CA . ASP A 1 195 ? -16.401 -10.045 5.831 1.00 71.75 195 ASP A CA 1
ATOM 1641 C C . ASP A 1 195 ? -15.838 -8.609 5.700 1.00 71.75 195 ASP A C 1
ATOM 1643 O O . ASP A 1 195 ? -16.599 -7.649 5.547 1.00 71.75 195 ASP A O 1
ATOM 1647 N N . PHE A 1 196 ? -14.507 -8.453 5.703 1.00 78.69 196 PHE A N 1
ATOM 1648 C CA . PHE A 1 196 ? -13.825 -7.194 5.362 1.00 78.69 196 PHE A CA 1
ATOM 1649 C C . PHE A 1 196 ? -12.762 -7.380 4.269 1.00 78.69 196 PHE A C 1
ATOM 1651 O O . PHE A 1 196 ? -11.589 -7.603 4.561 1.00 78.69 196 PHE A O 1
ATOM 1658 N N . ASP A 1 197 ? -13.152 -7.182 3.011 1.00 77.19 197 ASP A N 1
ATOM 1659 C CA . ASP A 1 197 ? -12.247 -7.334 1.857 1.00 77.19 197 ASP A CA 1
ATOM 1660 C C . ASP A 1 197 ? -11.188 -6.220 1.768 1.00 77.19 197 ASP A C 1
ATOM 1662 O O . ASP A 1 197 ? -10.155 -6.367 1.123 1.00 77.19 197 ASP A O 1
ATOM 1666 N N . CYS A 1 198 ? -11.429 -5.074 2.412 1.00 81.00 198 CYS A N 1
ATOM 1667 C CA . CYS A 1 198 ? -10.523 -3.925 2.374 1.00 81.00 198 CYS A CA 1
ATOM 1668 C C . CYS A 1 198 ? -9.375 -3.994 3.397 1.00 81.00 198 CYS A C 1
ATOM 1670 O O . CYS A 1 198 ? -8.517 -3.104 3.402 1.00 81.00 198 CYS A O 1
ATOM 1672 N N . VAL A 1 199 ? -9.381 -4.991 4.289 1.00 84.62 199 VAL A N 1
ATOM 1673 C CA . VAL A 1 199 ? -8.397 -5.144 5.370 1.00 84.62 199 VAL A CA 1
ATOM 1674 C C . VAL A 1 199 ? -7.154 -5.839 4.833 1.00 84.62 199 VAL A C 1
ATOM 1676 O O . VAL A 1 199 ? -7.227 -6.892 4.215 1.00 84.62 199 VAL A O 1
ATOM 1679 N N . SER A 1 200 ? -5.997 -5.225 5.069 1.00 82.75 200 SER A N 1
ATOM 1680 C CA . SER A 1 200 ? -4.705 -5.711 4.583 1.00 82.75 200 SER A CA 1
ATOM 1681 C C . SER A 1 200 ? -4.141 -6.831 5.453 1.00 82.75 200 SER A C 1
ATOM 1683 O O . SER A 1 200 ? -3.509 -7.747 4.941 1.00 82.75 200 SER A O 1
ATOM 1685 N N . GLU A 1 201 ? -4.341 -6.760 6.769 1.00 86.06 201 GLU A N 1
ATOM 1686 C CA . GLU A 1 201 ? -3.815 -7.750 7.710 1.00 86.06 201 GLU A CA 1
ATOM 1687 C C . GLU A 1 201 ? -4.641 -7.750 9.001 1.00 86.06 201 GLU A C 1
ATOM 1689 O O . GLU A 1 201 ? -5.180 -6.719 9.413 1.00 86.06 201 GLU A O 1
ATOM 1694 N N . VAL A 1 202 ? -4.724 -8.904 9.660 1.00 86.75 202 VAL A N 1
ATOM 1695 C CA . VAL A 1 202 ? -5.357 -9.055 10.975 1.00 86.75 202 VAL A CA 1
ATOM 1696 C C . VAL A 1 202 ? -4.311 -9.592 11.936 1.00 86.75 202 VAL A C 1
ATOM 1698 O O . VAL A 1 202 ? -3.672 -10.603 11.653 1.00 86.75 202 VAL A O 1
ATOM 1701 N N . LEU A 1 203 ? -4.144 -8.920 13.069 1.00 85.50 203 LEU A N 1
ATOM 1702 C CA . LEU A 1 203 ? -3.177 -9.280 14.092 1.00 85.50 203 LEU A CA 1
ATOM 1703 C C . LEU A 1 203 ? -3.877 -9.683 15.389 1.00 85.50 203 LEU A C 1
ATOM 1705 O O . LEU A 1 203 ? -4.673 -8.920 15.943 1.00 85.50 203 LEU A O 1
ATOM 1709 N N . SER A 1 204 ? -3.514 -10.856 15.900 1.00 81.81 204 SER A N 1
ATOM 1710 C CA . SER A 1 204 ? -3.904 -11.350 17.220 1.00 81.81 204 SER A CA 1
ATOM 1711 C C . SER A 1 204 ? -2.739 -11.234 18.196 1.00 81.81 204 SER A C 1
ATOM 1713 O O . SER A 1 204 ? -1.632 -11.632 17.846 1.00 81.81 204 SER A O 1
ATOM 1715 N N . ASP A 1 205 ? -2.992 -10.734 19.408 1.00 73.69 205 ASP A N 1
ATOM 1716 C CA . ASP A 1 205 ? -2.012 -10.639 20.504 1.00 73.69 205 ASP A CA 1
ATOM 1717 C C . ASP A 1 205 ? -0.657 -10.035 20.087 1.00 73.69 205 ASP A C 1
ATOM 1719 O O . ASP A 1 205 ? 0.386 -10.684 20.069 1.00 73.69 205 ASP A O 1
ATOM 1723 N N . VAL A 1 206 ? -0.683 -8.743 19.752 1.00 79.88 206 VAL A N 1
ATOM 1724 C CA . VAL A 1 206 ? 0.476 -8.010 19.227 1.00 79.88 206 VAL A CA 1
ATOM 1725 C C . VAL A 1 206 ? 1.507 -7.728 20.316 1.00 79.88 206 VAL A C 1
ATOM 1727 O O . VAL A 1 206 ? 1.249 -6.957 21.243 1.00 79.88 206 VAL A O 1
ATOM 1730 N N . SER A 1 207 ? 2.715 -8.278 20.168 1.00 83.12 207 SER A N 1
ATOM 1731 C CA . SER A 1 207 ? 3.858 -7.847 20.970 1.00 83.12 207 SER A CA 1
ATOM 1732 C C . SER A 1 207 ? 4.428 -6.519 20.459 1.00 83.12 207 SER A C 1
ATOM 1734 O O . SER A 1 207 ? 4.217 -6.102 19.317 1.00 83.12 207 SER A O 1
ATOM 1736 N N . ARG A 1 208 ? 5.245 -5.852 21.284 1.00 82.94 208 ARG A N 1
ATOM 1737 C CA . ARG A 1 208 ? 5.968 -4.636 20.872 1.00 82.94 208 ARG A CA 1
ATOM 1738 C C . ARG A 1 208 ? 6.808 -4.854 19.606 1.00 82.94 208 ARG A C 1
ATOM 1740 O O . ARG A 1 208 ? 6.881 -3.957 18.768 1.00 82.94 208 ARG A O 1
ATOM 1747 N N . ASN A 1 209 ? 7.463 -6.007 19.479 1.00 84.88 209 ASN A N 1
ATOM 1748 C CA . ASN A 1 209 ? 8.325 -6.297 18.332 1.00 84.88 209 ASN A CA 1
ATOM 1749 C C . ASN A 1 209 ? 7.509 -6.546 17.062 1.00 84.88 209 ASN A C 1
ATOM 1751 O O . ASN A 1 209 ? 7.928 -6.117 15.985 1.00 84.88 209 ASN A O 1
ATOM 1755 N N . ASP A 1 210 ? 6.332 -7.155 17.198 1.00 85.38 210 ASP A N 1
ATOM 1756 C CA . ASP A 1 210 ? 5.414 -7.371 16.078 1.00 85.38 210 ASP A CA 1
ATOM 1757 C C . ASP A 1 210 ? 4.881 -6.034 15.571 1.00 85.38 210 ASP A C 1
ATOM 1759 O O . ASP A 1 210 ? 4.925 -5.773 14.371 1.00 85.38 210 ASP A O 1
ATOM 1763 N N . LEU A 1 211 ? 4.499 -5.127 16.480 1.00 86.12 211 LEU A N 1
ATOM 1764 C CA . LEU A 1 211 ? 4.081 -3.774 16.111 1.00 86.12 211 LEU A CA 1
ATOM 1765 C C . LEU A 1 211 ? 5.200 -3.010 15.391 1.00 86.12 211 LEU A C 1
ATOM 1767 O O . LEU A 1 211 ? 4.958 -2.388 14.364 1.00 86.12 211 LEU A O 1
ATOM 1771 N N . ILE A 1 212 ? 6.443 -3.075 15.877 1.00 85.50 212 ILE A N 1
ATOM 1772 C CA . ILE A 1 212 ? 7.580 -2.419 15.207 1.00 85.50 212 ILE A CA 1
ATOM 1773 C C . ILE A 1 212 ? 7.829 -3.028 13.822 1.00 85.50 212 ILE A C 1
ATOM 1775 O O . ILE A 1 212 ? 8.114 -2.301 12.870 1.00 85.50 212 ILE A O 1
ATOM 1779 N N . THR A 1 213 ? 7.722 -4.349 13.695 1.00 84.88 213 THR A N 1
ATOM 1780 C CA . THR A 1 213 ? 7.888 -5.050 12.415 1.00 84.88 213 THR A CA 1
ATOM 1781 C C . THR A 1 213 ? 6.798 -4.646 11.427 1.00 84.88 213 THR A C 1
ATOM 1783 O O . THR A 1 213 ? 7.107 -4.322 10.282 1.00 84.88 213 THR A O 1
ATOM 1786 N N . LEU A 1 214 ? 5.548 -4.558 11.886 1.00 86.31 214 LEU A N 1
ATOM 1787 C CA . LEU A 1 214 ? 4.410 -4.072 11.111 1.00 86.31 214 LEU A CA 1
ATOM 1788 C C . LEU A 1 214 ? 4.618 -2.629 10.635 1.00 86.31 214 LEU A C 1
ATOM 1790 O O . LEU A 1 214 ? 4.451 -2.329 9.454 1.00 86.31 214 LEU A O 1
ATOM 1794 N N . LEU A 1 215 ? 5.020 -1.737 11.543 1.00 85.50 215 LEU A N 1
ATOM 1795 C CA . LEU A 1 215 ? 5.291 -0.340 11.212 1.00 85.50 215 LEU A CA 1
ATOM 1796 C C . LEU A 1 215 ? 6.404 -0.247 10.166 1.00 85.50 215 LEU A C 1
ATOM 1798 O O . LEU A 1 215 ? 6.234 0.434 9.167 1.00 85.50 215 LEU A O 1
ATOM 1802 N N . ARG A 1 216 ? 7.497 -1.002 10.313 1.00 81.25 216 ARG A N 1
ATOM 1803 C CA . ARG A 1 216 ? 8.586 -1.044 9.319 1.00 81.25 216 ARG A CA 1
ATOM 1804 C C . ARG A 1 216 ? 8.177 -1.636 7.971 1.00 81.25 216 ARG A C 1
ATOM 1806 O O . ARG A 1 216 ? 8.827 -1.333 6.975 1.00 81.25 216 ARG A O 1
ATOM 1813 N N . LYS A 1 217 ? 7.162 -2.502 7.946 1.00 79.62 217 LYS A N 1
ATOM 1814 C CA . LYS A 1 217 ? 6.631 -3.111 6.720 1.00 79.62 217 LYS A CA 1
ATOM 1815 C C . LYS A 1 217 ? 5.842 -2.096 5.895 1.00 79.62 217 LYS A C 1
ATOM 1817 O O . LYS A 1 217 ? 6.012 -2.050 4.683 1.00 79.62 217 LYS A O 1
ATOM 1822 N N . TYR A 1 218 ? 4.998 -1.292 6.543 1.00 77.69 218 TYR A N 1
ATOM 1823 C CA . TYR A 1 218 ? 4.058 -0.406 5.847 1.00 77.69 218 TYR A CA 1
ATOM 1824 C C . TYR A 1 218 ? 4.465 1.065 5.834 1.00 77.69 218 TYR A C 1
ATOM 1826 O O . TYR A 1 218 ? 3.977 1.823 4.994 1.00 77.69 218 TYR A O 1
ATOM 1834 N N . LEU A 1 219 ? 5.344 1.487 6.740 1.00 75.81 219 LEU A N 1
ATOM 1835 C CA . LEU A 1 219 ? 5.814 2.860 6.848 1.00 75.81 219 LEU A CA 1
ATOM 1836 C C . LEU A 1 219 ? 7.234 2.985 6.310 1.00 75.81 219 LEU A C 1
ATOM 1838 O O . LEU A 1 219 ? 8.049 2.068 6.435 1.00 75.81 219 LEU A O 1
ATOM 1842 N N . PRO A 1 220 ? 7.552 4.139 5.717 1.00 61.44 220 PRO A N 1
ATOM 1843 C CA . PRO A 1 220 ? 8.895 4.392 5.255 1.00 61.44 220 PRO A CA 1
ATOM 1844 C C . PRO A 1 220 ? 9.829 4.540 6.450 1.00 61.44 220 PRO A C 1
ATOM 1846 O O . PRO A 1 220 ? 9.464 5.135 7.463 1.00 61.44 220 PRO A O 1
ATOM 1849 N N . LYS A 1 221 ? 11.048 4.012 6.327 1.00 55.75 221 LYS A N 1
ATOM 1850 C CA . LYS A 1 221 ? 12.098 4.328 7.294 1.00 55.75 221 LYS A CA 1
ATOM 1851 C C . LYS A 1 221 ? 12.369 5.832 7.213 1.00 55.75 221 LYS A C 1
ATOM 1853 O O . LYS A 1 221 ? 12.645 6.327 6.118 1.00 55.75 221 LYS A O 1
ATOM 1858 N N . ALA A 1 222 ? 12.215 6.516 8.345 1.00 46.22 222 ALA A N 1
ATOM 1859 C CA . ALA A 1 222 ? 12.752 7.857 8.539 1.00 46.22 222 ALA A CA 1
ATOM 1860 C C . ALA A 1 222 ? 14.283 7.834 8.418 1.00 46.22 222 ALA A C 1
ATOM 1862 O O . ALA A 1 222 ? 14.887 6.808 8.819 1.00 46.22 222 ALA A O 1
#

Secondary structure (DSSP, 8-state):
---EEEEE-S-HHHHHHHHHHHHHTT-EEEEESSS-S-GGG-SEEEEETTT--HHHHTT---EEEESS--TTSSSEEESSPPHHHHHHHHHHHHHHHSSS------SEEEEEE-SSHHHHHHHHHHHHTT-SSEEEE-SHHHHHHHHHH--EEEEEEEHHHHGGGHHHHHHHHHHHHHH-TT-EEEEE-SS---S-TT--EEESS--HHHHHHHHHHHS---

Sequence (222 aa):
FEASVAIVNNDELENFLLANLLSYFGIESTCFKNLSFDVNDFHLIFIKDKILNENVKKNYDFIVMGRHKNTHYEYFLTLPFEKKDLENILQNKLDKVCTLKFKTPYQNNVLLFKQNDFDATLFFNIIEKQCDKNVCINSFSQLKQELSKETYRLILLDYELIKFDLEQMRNLLSAYKKQHPQSHIIFFSKEKVRDFDCVSEVLSDVSRNDLITLLRKYLPKA

Nearest PDB structures (foldseek):
  7qzo-assembly1_A  TM=7.615E-01  e=2.463E-03  Pseudomonas aeruginosa
  5kbx-assembly1_B  TM=7.314E-01  e=5.565E-03  Saccharomyces cerevisiae S288C
  2j48-assembly1_A  TM=6.569E-01  e=8.106E-03  Synechococcus elongatus PCC 7942 = FACHB-805
  3eq2-assembly1_A  TM=7.601E-01  e=3.428E-02  Pseudomonas aeruginosa
  4b09-assembly5_J  TM=6.416E-01  e=5.316E-02  Escherichia coli str. K-12 substr. MG1655

Foldseek 3Di:
DAAEEEEADPDPVLVVQVQLLCLQLLYHYDYDPAPPDPPVVGLAYEHEPVRDDPVNVVPDLHQYEEQDDDPVHPHYAHPPGDSVSVLVSCQVRCVVRDPAGRDDDFPAEEEAEAQDPVVQVVLVVLLVVFDDRYHYDNDPVVVLVCLVPGGYQEYEYEVVVCVVPVVVVLVSLVVSCVNHVNHAYEYEDCDDDPDRPSHPYYDYPDDSVNSVVVCVSRPRGD

Mean predicted aligned error: 9.61 Å